Protein AF-A0A843HEL9-F1 (afdb_monomer_lite)

Structure (mmCIF, N/CA/C/O backbone):
data_AF-A0A843HEL9-F1
#
_entry.id   AF-A0A843HEL9-F1
#
loop_
_atom_site.group_PDB
_atom_site.id
_atom_site.type_symbol
_atom_site.label_atom_id
_atom_site.label_alt_id
_atom_site.label_comp_id
_atom_site.label_asym_id
_atom_site.label_entity_id
_atom_site.label_seq_id
_atom_site.pdbx_PDB_ins_code
_atom_site.Cartn_x
_atom_site.Cartn_y
_atom_site.Cartn_z
_atom_site.occupancy
_atom_site.B_iso_or_equiv
_atom_site.auth_seq_id
_atom_site.auth_comp_id
_atom_site.auth_asym_id
_atom_site.auth_atom_id
_atom_site.pdbx_PDB_model_num
ATOM 1 N N . MET A 1 1 ? -29.393 -10.896 8.469 1.00 39.31 1 MET A N 1
ATOM 2 C CA . MET A 1 1 ? -29.114 -12.198 7.805 1.00 39.31 1 MET A CA 1
ATOM 3 C C . MET A 1 1 ? -28.880 -12.103 6.294 1.00 39.31 1 MET A C 1
ATOM 5 O O . MET A 1 1 ? -27.939 -12.735 5.837 1.00 39.31 1 MET A O 1
ATOM 9 N N . LYS A 1 2 ? -29.654 -11.328 5.511 1.00 27.41 2 LYS A N 1
ATOM 10 C CA . LYS A 1 2 ? -29.458 -11.225 4.044 1.00 27.41 2 LYS A CA 1
ATOM 11 C C . LYS A 1 2 ? -28.090 -10.649 3.621 1.00 27.41 2 LYS A C 1
ATOM 13 O O . LYS A 1 2 ? -27.453 -11.238 2.757 1.00 27.41 2 LYS A O 1
ATOM 18 N N . ASN A 1 3 ? -27.582 -9.615 4.299 1.00 35.47 3 ASN A N 1
ATOM 19 C CA . ASN A 1 3 ? -26.275 -9.013 3.964 1.00 35.47 3 ASN A CA 1
ATOM 20 C C . ASN A 1 3 ? -25.082 -9.932 4.288 1.00 35.47 3 ASN A C 1
ATOM 22 O O . ASN A 1 3 ? -24.139 -9.998 3.508 1.00 35.47 3 ASN A O 1
ATOM 26 N N . LYS A 1 4 ? -25.162 -10.724 5.373 1.00 35.84 4 LYS A N 1
ATOM 27 C CA . LYS A 1 4 ? -24.155 -11.757 5.690 1.00 35.84 4 LYS A CA 1
ATOM 28 C C . LYS A 1 4 ? -24.082 -12.833 4.600 1.00 35.84 4 LYS A C 1
ATOM 30 O O . LYS A 1 4 ? -23.003 -13.327 4.315 1.00 35.84 4 LYS A O 1
ATOM 35 N N . LYS A 1 5 ? -25.217 -13.174 3.976 1.00 33.06 5 LYS A N 1
ATOM 36 C CA . LYS A 1 5 ? -25.283 -14.172 2.900 1.00 33.06 5 LYS A CA 1
ATOM 37 C C . LYS A 1 5 ? -24.694 -13.639 1.593 1.00 33.06 5 LYS A C 1
ATOM 39 O O . LYS A 1 5 ? -23.946 -14.366 0.963 1.00 33.06 5 LYS A O 1
ATOM 44 N N . LEU A 1 6 ? -24.977 -12.376 1.246 1.00 34.66 6 LEU A N 1
ATOM 45 C CA . LEU A 1 6 ? -24.484 -11.730 0.023 1.00 34.66 6 LEU A CA 1
ATOM 46 C C . LEU A 1 6 ? -22.950 -11.606 0.012 1.00 34.66 6 LEU A C 1
ATOM 48 O O . LEU A 1 6 ? -22.324 -11.981 -0.976 1.00 34.66 6 LEU A O 1
ATOM 52 N N . ILE A 1 7 ? -22.358 -11.184 1.136 1.00 41.62 7 ILE A N 1
ATOM 53 C CA . ILE A 1 7 ? -20.900 -11.080 1.321 1.00 41.62 7 ILE A CA 1
ATOM 54 C C . ILE A 1 7 ? -20.233 -12.464 1.246 1.00 41.62 7 ILE A C 1
ATOM 56 O O . ILE A 1 7 ? -19.213 -12.613 0.581 1.00 41.62 7 ILE A O 1
ATOM 60 N N . LEU A 1 8 ? -20.846 -13.498 1.838 1.00 39.72 8 LEU A N 1
ATOM 61 C CA . LEU A 1 8 ? -20.347 -14.877 1.760 1.00 39.72 8 LEU A CA 1
ATOM 62 C C . LEU A 1 8 ? -20.365 -15.422 0.321 1.00 39.72 8 LEU A C 1
ATOM 64 O O . LEU A 1 8 ? -19.434 -16.108 -0.085 1.00 39.72 8 LEU A O 1
ATOM 68 N N . THR A 1 9 ? -21.391 -15.086 -0.470 1.00 40.75 9 THR A N 1
ATOM 69 C CA . THR A 1 9 ? -21.428 -15.428 -1.903 1.00 40.75 9 THR A CA 1
ATOM 70 C C . THR A 1 9 ? -20.371 -14.687 -2.713 1.00 40.75 9 THR A C 1
ATOM 72 O O . THR A 1 9 ? -19.782 -15.301 -3.592 1.00 40.75 9 THR A O 1
ATOM 75 N N . MET A 1 10 ? -20.081 -13.412 -2.423 1.00 40.19 10 MET A N 1
ATOM 76 C CA . MET A 1 10 ? -19.006 -12.693 -3.124 1.00 40.19 10 MET A CA 1
ATOM 77 C C . MET A 1 10 ? -17.618 -13.252 -2.773 1.00 40.19 10 MET A C 1
ATOM 79 O O . MET A 1 10 ? -16.797 -13.429 -3.665 1.00 40.19 10 MET A O 1
ATOM 83 N N . LEU A 1 11 ? -17.394 -13.645 -1.514 1.00 42.34 11 LEU A N 1
ATOM 84 C CA . LEU A 1 11 ? -16.168 -14.320 -1.064 1.00 42.34 11 LEU A CA 1
ATOM 85 C C . LEU A 1 11 ? -15.992 -15.717 -1.682 1.00 42.34 11 LEU A C 1
ATOM 87 O O . LEU A 1 11 ? -14.878 -16.079 -2.058 1.00 42.34 11 LEU A O 1
ATOM 91 N N . MET A 1 12 ? -17.083 -16.480 -1.845 1.00 43.75 12 MET A N 1
ATOM 92 C CA . MET A 1 12 ? -17.079 -17.750 -2.589 1.00 43.75 12 MET A CA 1
ATOM 93 C C . MET A 1 12 ? -16.762 -17.550 -4.075 1.00 43.75 12 MET A C 1
ATOM 95 O O . MET A 1 12 ? -16.072 -18.368 -4.672 1.00 43.75 12 MET A O 1
ATOM 99 N N . ILE A 1 13 ? -17.239 -16.461 -4.681 1.00 41.19 13 ILE A N 1
ATOM 100 C CA . ILE A 1 13 ? -16.950 -16.146 -6.085 1.00 41.19 13 ILE A CA 1
ATOM 101 C C . ILE A 1 13 ? -15.468 -15.782 -6.261 1.00 41.19 13 ILE A C 1
ATOM 103 O O . ILE A 1 13 ? -14.843 -16.276 -7.194 1.00 41.19 13 ILE A O 1
ATOM 107 N N . ILE A 1 14 ? -14.875 -15.022 -5.333 1.00 42.66 14 ILE A N 1
ATOM 108 C CA . ILE A 1 14 ? -13.434 -14.708 -5.343 1.00 42.66 14 ILE A CA 1
ATOM 109 C C . ILE A 1 14 ? -12.588 -15.988 -5.188 1.00 42.66 14 ILE A C 1
ATOM 111 O O . ILE A 1 14 ? -11.622 -16.179 -5.922 1.00 42.66 14 ILE A O 1
ATOM 115 N N . THR A 1 15 ? -12.985 -16.927 -4.320 1.00 41.81 15 THR A N 1
ATOM 116 C CA . THR A 1 15 ? -12.289 -18.227 -4.174 1.00 41.81 15 THR A CA 1
ATOM 117 C C . THR A 1 15 ? -12.465 -19.152 -5.382 1.00 41.81 15 THR A C 1
ATOM 119 O O . THR A 1 15 ? -11.533 -19.872 -5.740 1.00 41.81 15 THR A O 1
ATOM 122 N N . ILE A 1 16 ? -13.615 -19.120 -6.062 1.00 39.78 16 ILE A N 1
ATOM 123 C CA . ILE A 1 16 ? -13.821 -19.858 -7.321 1.00 39.78 16 ILE A CA 1
ATOM 124 C C . ILE A 1 16 ? -12.960 -19.265 -8.446 1.00 39.78 16 ILE A C 1
ATOM 126 O O . ILE A 1 16 ? -12.398 -20.018 -9.236 1.00 39.78 16 ILE A O 1
ATOM 130 N N . ILE A 1 17 ? -12.782 -17.943 -8.506 1.00 43.34 17 ILE A N 1
ATOM 131 C CA . ILE A 1 17 ? -11.910 -17.305 -9.508 1.00 43.34 17 ILE A CA 1
ATOM 132 C C . ILE A 1 17 ? -10.433 -17.677 -9.272 1.00 43.34 17 ILE A C 1
ATOM 134 O O . ILE A 1 17 ? -9.735 -17.996 -10.230 1.00 43.34 17 ILE A O 1
ATOM 138 N N . ILE A 1 18 ? -9.979 -17.744 -8.014 1.00 40.84 18 ILE A N 1
ATOM 139 C CA . ILE A 1 18 ? -8.598 -18.134 -7.657 1.00 40.84 18 ILE A CA 1
ATOM 140 C C . ILE A 1 18 ? -8.329 -19.633 -7.897 1.00 40.84 18 ILE A C 1
ATOM 142 O O . ILE A 1 18 ? -7.228 -20.010 -8.277 1.00 40.84 18 ILE A O 1
ATOM 146 N N . THR A 1 19 ? -9.325 -20.506 -7.712 1.00 39.81 19 THR A N 1
ATOM 147 C CA . THR A 1 19 ? -9.166 -21.962 -7.926 1.00 39.81 19 THR A CA 1
ATOM 148 C C . THR A 1 19 ? -9.407 -22.411 -9.369 1.00 39.81 19 THR A C 1
ATOM 150 O O . THR A 1 19 ? -9.050 -23.528 -9.733 1.00 39.81 19 THR A O 1
ATOM 153 N N . THR A 1 20 ? -10.011 -21.575 -10.218 1.00 33.59 20 THR A N 1
ATOM 154 C CA . THR A 1 20 ? -10.241 -21.908 -11.637 1.00 33.59 20 THR A CA 1
ATOM 155 C C . THR A 1 20 ? -9.145 -21.391 -12.565 1.00 33.59 20 THR A C 1
ATOM 157 O O . THR A 1 20 ? -8.983 -21.939 -13.655 1.00 33.59 20 THR A O 1
ATOM 160 N N . SER A 1 21 ? -8.324 -20.428 -12.132 1.00 38.31 21 SER A N 1
ATOM 161 C CA . SER A 1 21 ? -7.088 -20.048 -12.832 1.00 38.31 21 SER A CA 1
ATOM 162 C C . SER A 1 21 ? -5.950 -21.073 -12.669 1.00 38.31 21 SER A C 1
ATOM 164 O O . SER A 1 21 ? -4.970 -21.001 -13.408 1.00 38.31 21 SER A O 1
ATOM 166 N N . THR A 1 22 ? -6.088 -22.064 -11.775 1.00 40.53 22 THR A N 1
ATOM 167 C CA . THR A 1 22 ? -5.046 -23.059 -11.442 1.00 40.53 22 THR A CA 1
ATOM 168 C C . THR A 1 22 ? -5.240 -24.449 -12.068 1.00 40.53 22 THR A C 1
ATOM 170 O O . THR A 1 22 ? -4.364 -25.299 -11.947 1.00 40.53 22 THR A O 1
ATOM 173 N N . ILE A 1 23 ? -6.333 -24.714 -12.798 1.00 33.81 23 ILE A N 1
ATOM 174 C CA . ILE A 1 23 ? -6.606 -26.059 -13.365 1.00 33.81 23 ILE A CA 1
ATOM 175 C C . ILE A 1 23 ? -5.929 -26.294 -14.739 1.00 33.81 23 ILE A C 1
ATOM 177 O O . ILE A 1 23 ? -5.974 -27.390 -15.296 1.00 33.81 23 ILE A O 1
ATOM 181 N N . SER A 1 24 ? -5.196 -25.319 -15.283 1.00 36.06 24 SER A N 1
ATOM 182 C CA . SER A 1 24 ? -4.430 -25.496 -16.527 1.00 36.06 24 SER A CA 1
ATOM 183 C C . SER A 1 24 ? -2.988 -25.981 -16.271 1.00 36.06 24 SER A C 1
ATOM 185 O O . SER A 1 24 ? -2.043 -25.210 -16.403 1.00 36.06 24 SER A O 1
ATOM 187 N N . ALA A 1 25 ? -2.861 -27.268 -15.929 1.00 33.44 25 ALA A N 1
ATOM 188 C CA . ALA A 1 25 ? -1.726 -28.195 -16.109 1.00 33.44 25 ALA A CA 1
ATOM 189 C C . ALA A 1 25 ? -0.271 -27.647 -16.133 1.00 33.44 25 ALA A C 1
ATOM 191 O O . ALA A 1 25 ? 0.164 -27.101 -17.145 1.00 33.44 25 ALA A O 1
ATOM 192 N N . HIS A 1 26 ? 0.538 -27.964 -15.108 1.00 32.94 26 HIS A N 1
ATOM 193 C CA . HIS A 1 26 ? 1.531 -29.064 -15.130 1.00 32.94 26 HIS A CA 1
ATOM 194 C C . HIS A 1 26 ? 2.141 -29.274 -13.721 1.00 32.94 26 HIS A C 1
ATOM 196 O O . HIS A 1 26 ? 2.279 -28.310 -12.975 1.00 32.94 26 HIS A O 1
ATOM 202 N N . ASP A 1 27 ? 2.457 -30.527 -13.370 1.00 40.56 27 ASP A N 1
ATOM 203 C CA . ASP A 1 27 ? 2.999 -30.985 -12.078 1.00 40.56 27 ASP A CA 1
ATOM 204 C C . ASP A 1 27 ? 4.295 -30.256 -11.686 1.00 40.56 27 ASP A C 1
ATOM 206 O O . ASP A 1 27 ? 5.366 -30.583 -12.181 1.00 40.56 27 ASP A O 1
ATOM 210 N N . ASP A 1 28 ? 4.186 -29.299 -10.771 1.00 40.31 28 ASP A N 1
ATOM 211 C CA . ASP A 1 28 ? 5.207 -28.939 -9.788 1.00 40.31 28 ASP A CA 1
ATOM 212 C C . ASP A 1 28 ? 4.475 -28.121 -8.720 1.00 40.31 28 ASP A C 1
ATOM 214 O O . ASP A 1 28 ? 4.292 -26.915 -8.865 1.00 40.31 28 ASP A O 1
ATOM 218 N N . THR A 1 29 ? 3.977 -28.769 -7.659 1.00 41.66 29 THR A N 1
ATOM 219 C CA . THR A 1 29 ? 3.360 -28.050 -6.533 1.00 41.66 29 THR A CA 1
ATOM 220 C C . THR A 1 29 ? 4.428 -27.192 -5.868 1.00 41.66 29 THR A C 1
ATOM 222 O O . THR A 1 29 ? 5.214 -27.665 -5.040 1.00 41.66 29 THR A O 1
ATOM 225 N N . ASN A 1 30 ? 4.490 -25.936 -6.291 1.00 51.19 30 ASN A N 1
ATOM 226 C CA . ASN A 1 30 ? 5.498 -24.984 -5.890 1.00 51.19 30 ASN A CA 1
ATOM 227 C C . ASN A 1 30 ? 5.258 -24.655 -4.411 1.00 51.19 30 ASN A C 1
ATOM 229 O O . ASN A 1 30 ? 4.163 -24.253 -4.018 1.00 51.19 30 ASN A O 1
ATOM 233 N N . THR A 1 31 ? 6.265 -24.823 -3.554 1.00 47.50 31 THR A N 1
ATOM 234 C CA . THR A 1 31 ? 6.156 -24.530 -2.110 1.00 47.50 31 THR A CA 1
ATOM 235 C C . THR A 1 31 ? 5.698 -23.090 -1.835 1.00 47.50 31 THR A C 1
ATOM 237 O O . THR A 1 31 ? 5.103 -22.822 -0.791 1.00 47.50 31 THR A O 1
ATOM 240 N N . HIS A 1 32 ? 5.909 -22.193 -2.803 1.00 49.25 32 HIS A N 1
ATOM 241 C CA . HIS A 1 32 ? 5.401 -20.824 -2.836 1.00 49.25 32 HIS A CA 1
ATOM 242 C C . HIS A 1 32 ? 3.868 -20.720 -2.918 1.00 49.25 32 HIS A C 1
ATOM 244 O O . HIS A 1 32 ? 3.289 -19.911 -2.195 1.00 49.25 32 HIS A O 1
ATOM 250 N N . GLU A 1 33 ? 3.199 -21.552 -3.720 1.00 52.31 33 GLU A N 1
ATOM 251 C CA . GLU A 1 33 ? 1.730 -21.546 -3.851 1.00 52.31 33 GLU A CA 1
ATOM 252 C C . GLU A 1 33 ? 1.067 -21.958 -2.530 1.00 52.31 33 GLU A C 1
ATOM 254 O O . GLU A 1 33 ? 0.149 -21.298 -2.043 1.00 52.31 33 GLU A O 1
ATOM 259 N N . VAL A 1 34 ? 1.630 -22.971 -1.865 1.00 52.91 34 VAL A N 1
ATOM 260 C CA . VAL A 1 34 ? 1.142 -23.482 -0.575 1.00 52.91 34 VAL A CA 1
ATOM 261 C C . VAL A 1 34 ? 1.266 -22.446 0.552 1.00 52.91 34 VAL A C 1
ATOM 263 O O . VAL A 1 34 ? 0.431 -22.398 1.459 1.00 52.91 34 VAL A O 1
ATOM 266 N N . GLU A 1 35 ? 2.316 -21.620 0.558 1.00 52.75 35 GLU A N 1
ATOM 267 C CA . GLU A 1 35 ? 2.452 -20.545 1.551 1.00 52.75 35 GLU A CA 1
ATOM 268 C C . GLU A 1 35 ? 1.508 -19.365 1.279 1.00 52.75 35 GLU A C 1
ATOM 270 O O . GLU A 1 35 ? 1.000 -18.761 2.234 1.00 52.75 35 GLU A O 1
ATOM 275 N N . LEU A 1 36 ? 1.235 -19.068 0.005 1.00 52.50 36 LEU A N 1
ATOM 276 C CA . LEU A 1 36 ? 0.298 -18.029 -0.415 1.00 52.50 36 LEU A CA 1
ATOM 277 C C . LEU A 1 36 ? -1.134 -18.385 0.001 1.00 52.50 36 LEU A C 1
ATOM 279 O O . LEU A 1 36 ? -1.779 -17.593 0.694 1.00 52.50 36 LEU A O 1
ATOM 283 N N . GLU A 1 37 ? -1.577 -19.609 -0.304 1.00 57.53 37 GLU A N 1
ATOM 284 C CA . GLU A 1 37 ? -2.881 -20.148 0.103 1.00 57.53 37 GLU A CA 1
ATOM 285 C C . GLU A 1 37 ? -3.070 -20.077 1.621 1.00 57.53 37 GLU A C 1
ATOM 287 O O . GLU A 1 37 ? -4.101 -19.616 2.107 1.00 57.53 37 GLU A O 1
ATOM 292 N N . LYS A 1 38 ? -2.044 -20.438 2.403 1.00 56.44 38 LYS A N 1
ATOM 293 C CA . LYS A 1 38 ? -2.090 -20.333 3.872 1.00 56.44 38 LYS A CA 1
ATOM 294 C C . LYS A 1 38 ? -2.237 -18.892 4.361 1.00 56.44 38 LYS A C 1
ATOM 296 O O . LYS A 1 38 ? -2.864 -18.663 5.396 1.00 56.44 38 LYS A O 1
ATOM 301 N N . SER A 1 39 ? -1.642 -17.922 3.668 1.00 53.09 39 SER A N 1
ATOM 302 C CA . SER A 1 39 ? -1.718 -16.510 4.054 1.00 53.09 39 SER A CA 1
ATOM 303 C C . SER A 1 39 ? -3.098 -15.905 3.778 1.00 53.09 39 SER A C 1
ATOM 305 O O . SER A 1 39 ? -3.646 -15.235 4.657 1.00 53.09 39 SER A O 1
ATOM 307 N N . VAL A 1 40 ? -3.688 -16.232 2.623 1.00 56.69 40 VAL A N 1
ATOM 308 C CA . VAL A 1 40 ? -5.055 -15.851 2.241 1.00 56.69 40 VAL A CA 1
ATOM 309 C C . VAL A 1 40 ? -6.069 -16.556 3.143 1.00 56.69 40 VAL A C 1
ATOM 311 O O . VAL A 1 40 ? -6.969 -15.923 3.686 1.00 56.69 40 VAL A O 1
ATOM 314 N N . GLN A 1 41 ? -5.878 -17.846 3.428 1.00 61.31 41 GLN A N 1
ATOM 315 C CA . GLN A 1 41 ? -6.738 -18.564 4.367 1.00 61.31 41 GLN A CA 1
ATOM 316 C C . GLN A 1 41 ? -6.685 -17.945 5.768 1.00 61.31 41 GLN A C 1
ATOM 318 O O . GLN A 1 41 ? -7.706 -17.830 6.436 1.00 61.31 41 GLN A O 1
ATOM 323 N N . LYS A 1 42 ? -5.516 -17.475 6.218 1.00 60.81 42 LYS A N 1
ATOM 324 C CA . LYS A 1 42 ? -5.382 -16.820 7.523 1.00 60.81 42 LYS A CA 1
ATOM 325 C C . LYS A 1 42 ? -6.095 -15.466 7.580 1.00 60.81 42 LYS A C 1
ATOM 327 O O . LYS A 1 42 ? -6.634 -15.133 8.635 1.00 60.81 42 LYS A O 1
ATOM 332 N N . SER A 1 43 ? -6.109 -14.681 6.500 1.00 55.78 43 SER A N 1
ATOM 333 C CA . SER A 1 43 ? -6.871 -13.425 6.459 1.00 55.78 43 SER A CA 1
ATOM 334 C C . SER A 1 43 ? -8.383 -13.688 6.432 1.00 55.78 43 SER A C 1
ATOM 336 O O . SER A 1 43 ? -9.115 -13.038 7.185 1.00 55.78 43 SER A O 1
ATOM 338 N N . ILE A 1 44 ? -8.827 -14.709 5.689 1.00 60.62 44 ILE A N 1
ATOM 339 C CA . ILE A 1 44 ? -10.216 -15.200 5.687 1.00 60.62 44 ILE A CA 1
ATOM 340 C C . ILE A 1 44 ? -10.624 -15.686 7.080 1.00 60.62 44 ILE A C 1
ATOM 342 O O . ILE A 1 44 ? -11.650 -15.258 7.600 1.00 60.62 44 ILE A O 1
ATOM 346 N N . ASP A 1 45 ? -9.808 -16.512 7.737 1.00 61.25 45 ASP A N 1
ATOM 347 C CA . ASP A 1 45 ? -10.083 -17.027 9.082 1.00 61.25 45 ASP A CA 1
ATOM 348 C C . ASP A 1 45 ? -10.225 -15.895 10.109 1.00 61.25 45 ASP A C 1
ATOM 350 O O . ASP A 1 45 ? -11.015 -16.004 11.050 1.00 61.25 45 ASP A O 1
ATOM 354 N N . VAL A 1 46 ? -9.462 -14.805 9.955 1.00 60.28 46 VAL A N 1
ATOM 355 C CA . VAL A 1 46 ? -9.596 -13.618 10.810 1.00 60.28 46 VAL A CA 1
ATOM 356 C C . VAL A 1 46 ? -10.915 -12.889 10.537 1.00 60.28 46 VAL A C 1
ATOM 358 O O . VAL A 1 46 ? -11.608 -12.556 11.500 1.00 60.28 46 VAL A O 1
ATOM 361 N N . GLN A 1 47 ? -11.307 -12.700 9.272 1.00 54.09 47 GLN A N 1
ATOM 362 C CA . GLN A 1 47 ? -12.615 -12.131 8.908 1.00 54.09 47 GLN A CA 1
ATOM 363 C C . GLN A 1 47 ? -13.788 -13.015 9.358 1.00 54.09 47 GLN A C 1
ATOM 365 O O . GLN A 1 47 ? -14.795 -12.517 9.853 1.00 54.09 47 GLN A O 1
ATOM 370 N N . GLU A 1 48 ? -13.679 -14.338 9.255 1.00 56.97 48 GLU A N 1
ATOM 371 C CA . GLU A 1 48 ? -14.706 -15.248 9.756 1.00 56.97 48 GLU A CA 1
ATOM 372 C C . GLU A 1 48 ? -14.802 -15.234 11.282 1.00 56.97 48 GLU A C 1
ATOM 374 O O . GLU A 1 48 ? -15.902 -15.296 11.836 1.00 56.97 48 GLU A O 1
ATOM 379 N N . LYS A 1 49 ? -13.660 -15.179 11.979 1.00 55.62 49 LYS A N 1
ATOM 380 C CA . LYS A 1 49 ? -13.633 -15.104 13.444 1.00 55.62 49 LYS A CA 1
ATOM 381 C C . LYS A 1 49 ? -14.203 -13.789 13.959 1.00 55.62 49 LYS A C 1
ATOM 383 O O . LYS A 1 49 ? -14.892 -13.831 14.976 1.00 55.62 49 LYS A O 1
ATOM 388 N N . SER A 1 50 ? -13.975 -12.664 13.275 1.00 50.69 50 SER A N 1
ATOM 389 C CA . SER A 1 50 ? -14.617 -11.395 13.642 1.00 50.69 50 SER A CA 1
ATOM 390 C C . SER A 1 50 ? -16.133 -11.458 13.429 1.00 50.69 50 SER A C 1
ATOM 392 O O . SER A 1 50 ? -16.893 -11.117 14.326 1.00 50.69 50 SER A O 1
ATOM 394 N N . LEU A 1 51 ? -16.603 -12.046 12.323 1.00 48.97 51 LEU A N 1
ATOM 395 C CA . LEU A 1 51 ? -18.038 -12.207 12.032 1.00 48.97 51 LEU A CA 1
ATOM 396 C C . LEU A 1 51 ? -18.806 -13.130 13.005 1.00 48.97 51 LEU A C 1
ATOM 398 O O . LEU A 1 51 ? -20.048 -13.102 13.009 1.00 48.97 51 LEU A O 1
ATOM 402 N N . LYS A 1 52 ? -18.088 -13.966 13.773 1.00 46.75 52 LYS A N 1
ATOM 403 C CA . LYS A 1 52 ? -18.615 -14.946 14.743 1.00 46.75 52 LYS A CA 1
ATOM 404 C C . LYS A 1 52 ? -18.575 -14.457 16.203 1.00 46.75 52 LYS A C 1
ATOM 406 O O . LYS A 1 52 ? -19.112 -15.159 17.057 1.00 46.75 52 LYS A O 1
ATOM 411 N N . GLN A 1 53 ? -17.955 -13.314 16.511 1.00 54.03 53 GLN A N 1
ATOM 412 C CA . GLN A 1 53 ? -17.933 -12.740 17.866 1.00 54.03 53 GLN A CA 1
ATOM 413 C C . GLN A 1 53 ? -19.020 -11.664 18.026 1.00 54.03 53 GLN A C 1
ATOM 415 O O . GLN A 1 53 ? -19.404 -11.020 17.052 1.00 54.03 53 GLN A O 1
ATOM 420 N N . ASP A 1 54 ? -19.551 -11.512 19.247 1.00 54.41 54 ASP A N 1
ATOM 421 C CA . ASP A 1 54 ? -20.529 -10.470 19.601 1.00 54.41 54 ASP A CA 1
ATOM 422 C C . ASP A 1 54 ? -19.859 -9.087 19.555 1.00 54.41 54 ASP A C 1
ATOM 424 O O . ASP A 1 54 ? -19.451 -8.517 20.573 1.00 54.41 54 ASP A O 1
ATOM 428 N N . ASP A 1 55 ? -19.697 -8.571 18.341 1.00 66.31 55 ASP A N 1
ATOM 429 C CA . ASP A 1 55 ? -19.182 -7.240 18.069 1.00 66.31 55 ASP A CA 1
ATOM 430 C C . ASP A 1 55 ? -20.310 -6.232 18.314 1.00 66.31 55 ASP A C 1
ATOM 432 O O . ASP A 1 55 ? -21.260 -6.112 17.535 1.00 66.31 55 ASP A O 1
ATOM 436 N N . GLU A 1 56 ? -20.214 -5.491 19.417 1.00 84.19 56 GLU A N 1
ATOM 437 C CA . GLU A 1 56 ? -21.101 -4.356 19.647 1.00 84.19 56 GLU A CA 1
ATOM 438 C C . GLU A 1 56 ? -20.909 -3.353 18.503 1.00 84.19 56 GLU A C 1
ATOM 440 O O . GLU A 1 56 ? -19.788 -2.907 18.225 1.00 84.19 56 GLU A O 1
ATOM 445 N N . THR A 1 57 ? -22.008 -3.055 17.813 1.00 94.00 57 THR A N 1
ATOM 446 C CA . THR A 1 57 ? -22.038 -2.083 16.722 1.00 94.00 57 THR A CA 1
ATOM 447 C C . THR A 1 57 ? -22.333 -0.707 17.300 1.00 94.00 57 THR A C 1
ATOM 449 O O . THR A 1 57 ? -23.273 -0.562 18.078 1.00 94.00 57 THR A O 1
ATOM 452 N N . VAL A 1 58 ? -21.516 0.278 16.944 1.00 96.94 58 VAL A N 1
ATOM 453 C CA . VAL A 1 58 ? -21.603 1.653 17.439 1.00 96.94 58 VAL A CA 1
ATOM 454 C C . VAL A 1 58 ? -21.624 2.597 16.248 1.00 96.94 58 VAL A C 1
ATOM 456 O O . VAL A 1 58 ? -20.791 2.484 15.351 1.00 96.94 58 VAL A O 1
ATOM 459 N N . ASP A 1 59 ? -22.555 3.536 16.253 1.00 98.00 59 ASP A N 1
ATOM 460 C CA . ASP A 1 59 ? -22.631 4.591 15.251 1.00 98.00 59 ASP A CA 1
ATOM 461 C C . ASP A 1 59 ? -21.962 5.855 15.803 1.00 98.00 59 ASP A C 1
ATOM 463 O O . ASP A 1 59 ? -22.138 6.193 16.975 1.00 98.00 59 ASP A O 1
ATOM 467 N N . VAL A 1 60 ? -21.166 6.535 14.977 1.00 98.44 60 VAL A N 1
ATOM 468 C CA . VAL A 1 60 ? -20.439 7.757 15.356 1.00 98.44 60 VAL A CA 1
ATOM 469 C C . VAL A 1 60 ? -20.600 8.832 14.285 1.00 98.44 60 VAL A C 1
ATOM 471 O O . VAL A 1 60 ? -20.722 8.517 13.105 1.00 98.44 60 VAL A O 1
ATOM 474 N N . THR A 1 61 ? -20.535 10.100 14.682 1.00 98.19 61 THR A N 1
ATOM 475 C CA . THR A 1 61 ? -20.691 11.296 13.825 1.00 98.19 61 THR A CA 1
ATOM 476 C C . THR A 1 61 ? -19.498 12.258 13.916 1.00 98.19 61 THR A C 1
ATOM 478 O O . THR A 1 61 ? -19.497 13.338 13.323 1.00 98.19 61 THR A O 1
ATOM 481 N N . SER A 1 62 ? -18.453 11.899 14.667 1.00 98.50 62 SER A N 1
ATOM 482 C CA . SER A 1 62 ? -17.253 12.727 14.811 1.00 98.50 62 SER A CA 1
ATOM 483 C C . SER A 1 62 ? -15.981 11.910 15.038 1.00 98.50 62 SER A C 1
ATOM 485 O O . SER A 1 62 ? -16.025 10.754 15.474 1.00 98.50 62 SER A O 1
ATOM 487 N N . TYR A 1 63 ? -14.820 12.529 14.782 1.00 98.50 63 TYR A N 1
ATOM 488 C CA . TYR A 1 63 ? -13.522 11.930 15.118 1.00 98.50 63 TYR A CA 1
ATOM 489 C C . TYR A 1 63 ? -13.388 11.624 16.615 1.00 98.50 63 TYR A C 1
ATOM 491 O O . TYR A 1 63 ? -12.804 10.611 16.993 1.00 98.50 63 TYR A O 1
ATOM 499 N N . GLU A 1 64 ? -13.929 12.493 17.472 1.00 98.50 64 GLU A N 1
ATOM 500 C CA . GLU A 1 64 ? -13.875 12.323 18.924 1.00 98.50 64 GLU A CA 1
ATOM 501 C C . GLU A 1 64 ? -14.637 11.069 19.367 1.00 98.50 64 GLU A C 1
ATOM 503 O O . GLU A 1 64 ? -14.107 10.256 20.126 1.00 98.50 64 GLU A O 1
ATOM 508 N N . GLU A 1 65 ? -15.841 10.852 18.836 1.00 98.62 65 GLU A N 1
ATOM 509 C CA . GLU A 1 65 ? -16.629 9.646 19.107 1.00 98.62 65 GLU A CA 1
ATOM 510 C C . GLU A 1 65 ? -15.939 8.377 18.589 1.00 98.62 65 GLU A C 1
ATOM 512 O O . GLU A 1 65 ? -15.891 7.369 19.302 1.00 98.62 65 GLU A O 1
ATOM 517 N N . LEU A 1 66 ? -15.343 8.427 17.391 1.00 98.75 66 LEU A N 1
ATOM 518 C CA . LEU A 1 66 ? -14.537 7.329 16.846 1.00 98.75 66 LEU A CA 1
ATOM 519 C C . LEU A 1 66 ? -13.369 6.984 17.785 1.00 98.75 66 LEU A C 1
ATOM 521 O O . LEU A 1 66 ? -13.196 5.825 18.174 1.00 98.75 66 LEU A O 1
ATOM 525 N N . TYR A 1 67 ? -12.594 7.993 18.188 1.00 98.69 67 TYR A N 1
ATOM 526 C CA . TYR A 1 67 ? -11.460 7.827 19.092 1.00 98.69 67 TYR A CA 1
ATOM 527 C C . TYR A 1 67 ? -11.885 7.246 20.449 1.00 98.69 67 TYR A C 1
ATOM 529 O O . TYR A 1 67 ? -11.276 6.289 20.940 1.00 98.69 67 TYR A O 1
ATOM 537 N N . ASN A 1 68 ? -12.940 7.794 21.057 1.00 98.50 68 ASN A N 1
ATOM 538 C CA . ASN A 1 68 ? -13.437 7.366 22.366 1.00 98.50 68 ASN A CA 1
ATOM 539 C C . ASN A 1 68 ? -13.972 5.927 22.326 1.00 98.50 68 ASN A C 1
ATOM 541 O O . ASN A 1 68 ? -13.727 5.139 23.250 1.00 98.50 68 ASN A O 1
ATOM 545 N N . THR A 1 69 ? -14.634 5.552 21.228 1.00 98.31 69 THR A N 1
ATOM 546 C CA . THR A 1 69 ? -15.130 4.189 21.000 1.00 98.31 69 THR A CA 1
ATOM 547 C C . THR A 1 69 ? -13.981 3.184 20.943 1.00 98.31 69 THR A C 1
ATOM 549 O O . THR A 1 69 ? -14.010 2.174 21.653 1.00 98.31 69 THR A O 1
ATOM 552 N N . ILE A 1 70 ? -12.926 3.475 20.173 1.00 98.31 70 ILE A N 1
ATOM 553 C CA . ILE A 1 70 ? -11.744 2.603 20.075 1.00 98.31 70 ILE A CA 1
ATOM 554 C C . ILE A 1 70 ? -10.974 2.566 21.402 1.00 98.31 70 ILE A C 1
ATOM 556 O O . ILE A 1 70 ? -10.534 1.501 21.835 1.00 98.31 70 ILE A O 1
ATOM 560 N N . SER A 1 71 ? -10.872 3.692 22.109 1.00 98.12 71 SER A N 1
ATOM 561 C CA . SER A 1 71 ? -10.229 3.754 23.429 1.00 98.12 71 SER A CA 1
ATOM 562 C C . SER A 1 71 ? -10.939 2.873 24.462 1.00 98.12 71 SER A C 1
ATOM 564 O O . SER A 1 71 ? -10.292 2.160 25.233 1.00 98.12 71 SER A O 1
ATOM 566 N N . THR A 1 72 ? -12.272 2.846 24.436 1.00 97.12 72 THR A N 1
ATOM 567 C CA . THR A 1 72 ? -13.075 1.964 25.295 1.00 97.12 72 THR A CA 1
ATOM 568 C C . THR A 1 72 ? -12.919 0.497 24.891 1.00 97.12 72 THR A C 1
ATOM 570 O O . THR A 1 72 ? -12.751 -0.366 25.756 1.00 97.12 72 THR A O 1
ATOM 573 N N . ALA A 1 73 ? -12.908 0.205 23.587 1.00 96.81 73 ALA A N 1
ATOM 574 C CA . ALA A 1 73 ? -12.661 -1.134 23.051 1.00 96.81 73 ALA A CA 1
ATOM 575 C C . ALA A 1 73 ? -11.303 -1.693 23.514 1.00 96.81 73 ALA A C 1
ATOM 577 O O . ALA A 1 73 ? -11.229 -2.816 24.022 1.00 96.81 73 ALA A O 1
ATOM 578 N N . ASN A 1 74 ? -10.251 -0.869 23.442 1.00 97.38 74 ASN A N 1
ATOM 579 C CA . ASN A 1 74 ? -8.918 -1.172 23.959 1.00 97.38 74 ASN A CA 1
ATOM 580 C C . ASN A 1 74 ? -8.955 -1.534 25.448 1.00 97.38 74 ASN A C 1
ATOM 582 O O . ASN A 1 74 ? -8.515 -2.623 25.826 1.00 97.38 74 ASN A O 1
ATOM 586 N N . ALA A 1 75 ? -9.514 -0.651 26.285 1.00 97.12 75 ALA A N 1
ATOM 587 C CA . ALA A 1 75 ? -9.550 -0.810 27.740 1.00 97.12 75 ALA A CA 1
ATOM 588 C C . ALA A 1 75 ? -10.324 -2.062 28.181 1.00 97.12 75 ALA A C 1
ATOM 590 O O . ALA A 1 75 ? -9.931 -2.753 29.121 1.00 97.12 75 ALA A O 1
ATOM 591 N N . GLN A 1 76 ? -11.404 -2.389 27.473 1.00 94.81 76 GLN A N 1
ATOM 592 C CA . GLN A 1 76 ? -12.231 -3.559 27.762 1.00 94.81 76 GLN A CA 1
ATOM 593 C C . GLN A 1 76 ? -11.733 -4.833 27.067 1.00 94.81 76 GLN A C 1
ATOM 595 O O . GLN A 1 76 ? -12.226 -5.922 27.361 1.00 94.81 76 GLN A O 1
ATOM 600 N N . SER A 1 77 ? -10.756 -4.715 26.159 1.00 93.88 77 SER A N 1
ATOM 601 C CA . SER A 1 77 ? -10.333 -5.790 25.251 1.00 93.88 77 SER A CA 1
ATOM 602 C C . SER A 1 77 ? -11.522 -6.437 24.536 1.00 93.88 77 SER A C 1
ATOM 604 O O . SER A 1 77 ? -11.657 -7.665 24.492 1.00 93.88 77 SER A O 1
ATOM 606 N N . LYS A 1 78 ? -12.417 -5.592 24.023 1.00 93.62 78 LYS A N 1
ATOM 607 C CA . LYS A 1 78 ? -13.587 -5.996 23.249 1.00 93.62 78 LYS A CA 1
ATOM 608 C C . LYS A 1 78 ? -13.433 -5.544 21.810 1.00 93.62 78 LYS A C 1
ATOM 610 O O . LYS A 1 78 ? -12.906 -4.468 21.548 1.00 93.62 78 LYS A O 1
ATOM 615 N N . ASN A 1 79 ? -13.929 -6.365 20.900 1.00 93.62 79 ASN A N 1
ATOM 616 C CA . ASN A 1 79 ? -14.082 -5.957 19.517 1.00 93.62 79 ASN A CA 1
ATOM 617 C C . ASN A 1 79 ? -15.178 -4.898 19.397 1.00 93.62 79 ASN A C 1
ATOM 619 O O . ASN A 1 79 ? -16.075 -4.822 20.243 1.00 93.62 79 ASN A O 1
ATOM 623 N N . LYS A 1 80 ? -15.122 -4.121 18.319 1.00 95.00 80 LYS A N 1
ATOM 624 C CA . LYS A 1 80 ? -16.173 -3.174 17.945 1.00 95.00 80 LYS A CA 1
ATOM 625 C C . LYS A 1 80 ? -16.343 -3.153 16.436 1.00 95.00 80 LYS A C 1
ATOM 627 O O . LYS A 1 80 ? -15.355 -3.185 15.702 1.00 95.00 80 LYS A O 1
ATOM 632 N N . THR A 1 81 ? -17.589 -3.004 16.002 1.00 96.62 81 THR A N 1
ATOM 633 C CA . THR A 1 81 ? -17.908 -2.520 14.656 1.00 96.62 81 THR A CA 1
ATOM 634 C C . THR A 1 81 ? -18.390 -1.080 14.775 1.00 96.62 81 THR A C 1
ATOM 636 O O . THR A 1 81 ? -19.269 -0.796 15.579 1.00 96.62 81 THR A O 1
ATOM 639 N N . ILE A 1 82 ? -17.796 -0.164 14.016 1.00 98.25 82 ILE A N 1
ATOM 640 C CA . ILE A 1 82 ? -18.049 1.273 14.107 1.00 98.25 82 ILE A CA 1
ATOM 641 C C . ILE A 1 82 ? -18.541 1.763 12.748 1.00 98.25 82 ILE A C 1
ATOM 643 O O . ILE A 1 82 ? -17.800 1.661 11.770 1.00 98.25 82 ILE A O 1
ATOM 647 N N . ASN A 1 83 ? -19.763 2.286 12.669 1.00 98.19 83 ASN A N 1
ATOM 648 C CA . ASN A 1 83 ? -20.271 2.915 11.451 1.00 98.19 83 ASN A CA 1
ATOM 649 C C . ASN A 1 83 ? -20.115 4.427 11.550 1.00 98.19 83 ASN A C 1
ATOM 651 O O . ASN A 1 83 ? -20.550 5.048 12.519 1.00 98.19 83 ASN A O 1
ATOM 655 N N . LEU A 1 84 ? -19.504 5.017 10.530 1.00 98.56 84 LEU A N 1
ATOM 656 C CA . LEU A 1 84 ? -19.390 6.462 10.416 1.00 98.56 84 LEU A CA 1
ATOM 657 C C . LEU A 1 84 ? -20.637 6.986 9.703 1.00 98.56 84 LEU A C 1
ATOM 659 O O . LEU A 1 84 ? -20.989 6.512 8.620 1.00 98.56 84 LEU A O 1
ATOM 663 N N . HIS A 1 85 ? -21.307 7.946 10.321 1.00 98.31 85 HIS A N 1
ATOM 664 C CA . HIS A 1 85 ? -22.312 8.785 9.678 1.00 98.31 85 HIS A CA 1
ATOM 665 C C . HIS A 1 85 ? -21.685 10.103 9.234 1.00 98.31 85 HIS A C 1
ATOM 667 O O . HIS A 1 85 ? -20.540 10.391 9.566 1.00 98.31 85 HIS A O 1
ATOM 673 N N . ASP A 1 86 ? -22.432 10.900 8.474 1.00 97.75 86 ASP A N 1
ATOM 674 C CA . ASP A 1 86 ? -21.964 12.205 8.015 1.00 97.75 86 ASP A CA 1
ATOM 675 C C . ASP A 1 86 ? -21.488 13.047 9.203 1.00 97.75 86 ASP A C 1
ATOM 677 O O . ASP A 1 86 ? -22.224 13.280 10.167 1.00 97.75 86 ASP A O 1
ATOM 681 N N . GLY A 1 87 ? -20.225 13.464 9.147 1.00 96.25 87 GLY A N 1
ATOM 682 C CA . GLY A 1 87 ? -19.541 13.965 10.325 1.00 96.25 87 GLY A CA 1
ATOM 683 C C . GLY A 1 87 ? -18.203 14.624 10.038 1.00 96.25 87 GLY A C 1
ATOM 684 O O . GLY A 1 87 ? -17.634 14.508 8.951 1.00 96.25 87 GLY A O 1
ATOM 685 N N . ASN A 1 88 ? -17.677 15.324 11.043 1.00 97.19 88 ASN A N 1
ATOM 686 C CA . ASN A 1 88 ? -16.332 15.884 10.978 1.00 97.19 88 ASN A CA 1
ATOM 687 C C . ASN A 1 88 ? -15.319 14.880 11.536 1.00 97.19 88 ASN A C 1
ATOM 689 O O . ASN A 1 88 ? -15.238 14.677 12.752 1.00 97.19 88 ASN A O 1
ATOM 693 N N . TYR A 1 89 ? -14.509 14.306 10.646 1.00 98.25 89 TYR A N 1
ATOM 694 C CA . TYR A 1 89 ? -13.443 13.375 11.005 1.00 98.25 89 TYR A CA 1
ATOM 695 C C . TYR A 1 89 ? -12.035 13.942 10.792 1.00 98.25 89 TYR A C 1
ATOM 697 O O . TYR A 1 89 ? -11.101 13.235 10.404 1.00 98.25 89 TYR A O 1
ATOM 705 N N . ASN A 1 90 ? -11.873 15.236 11.060 1.00 97.38 90 ASN A N 1
ATOM 706 C CA . ASN A 1 90 ? -10.556 15.839 11.199 1.00 97.38 90 ASN A CA 1
ATOM 707 C C . ASN A 1 90 ? -9.806 15.199 12.373 1.00 97.38 90 ASN A C 1
ATOM 709 O O . ASN A 1 90 ? -10.296 15.186 13.503 1.00 97.38 90 ASN A O 1
ATOM 713 N N . ILE A 1 91 ? -8.603 14.700 12.106 1.00 95.62 91 ILE A N 1
ATOM 714 C CA . ILE A 1 91 ? -7.783 14.027 13.108 1.00 95.62 91 ILE A CA 1
ATOM 715 C C . ILE A 1 91 ? -7.348 15.038 14.168 1.00 95.62 91 ILE A C 1
ATOM 717 O O . ILE A 1 91 ? -6.611 15.983 13.883 1.00 95.62 91 ILE A O 1
ATOM 721 N N . THR A 1 92 ? -7.763 14.813 15.412 1.00 94.00 92 THR A N 1
ATOM 722 C CA . THR A 1 92 ? -7.317 15.607 16.568 1.00 94.00 92 THR A CA 1
ATOM 723 C C . THR A 1 92 ? -6.182 14.928 17.332 1.00 94.00 92 THR A C 1
ATOM 725 O O . THR A 1 92 ? -5.350 15.600 17.941 1.00 94.00 92 THR A O 1
ATOM 728 N N . GLN A 1 93 ? -6.111 13.598 17.262 1.00 91.69 93 GLN A N 1
ATOM 729 C CA . GLN A 1 93 ? -5.135 12.766 17.959 1.00 91.69 93 GLN A CA 1
ATOM 730 C C . GLN A 1 93 ? -4.984 11.401 17.279 1.00 91.69 93 GLN A C 1
ATOM 732 O O . GLN A 1 93 ? -5.936 10.882 16.694 1.00 91.69 93 GLN A O 1
ATOM 737 N N . ASP A 1 94 ? -3.793 10.818 17.377 1.00 89.25 94 ASP A N 1
ATOM 738 C CA . ASP A 1 94 ? -3.481 9.517 16.786 1.00 89.25 94 ASP A CA 1
ATOM 739 C C . ASP A 1 94 ? -4.253 8.396 17.508 1.00 89.25 94 ASP A C 1
ATOM 741 O O . ASP A 1 94 ? -4.346 8.385 18.739 1.00 89.25 94 ASP A O 1
ATOM 745 N N . ILE A 1 95 ? -4.779 7.422 16.761 1.00 95.75 95 ILE A N 1
ATOM 746 C CA . ILE A 1 95 ? -5.439 6.235 17.326 1.00 95.75 95 ILE A CA 1
ATOM 747 C C . ILE A 1 95 ? -4.454 5.063 17.384 1.00 95.75 95 ILE A C 1
ATOM 749 O O . ILE A 1 95 ? -3.729 4.789 16.430 1.00 95.75 95 ILE A O 1
ATOM 753 N N . ASP A 1 96 ? -4.471 4.317 18.487 1.00 96.25 96 ASP A N 1
ATOM 754 C CA . ASP A 1 96 ? -3.686 3.093 18.664 1.00 96.25 96 ASP A CA 1
ATOM 755 C C . ASP A 1 96 ? -4.605 1.927 19.040 1.00 96.25 96 ASP A C 1
ATOM 757 O O . ASP A 1 96 ? -5.282 1.983 20.065 1.00 96.25 96 ASP A O 1
ATOM 761 N N . ILE A 1 97 ? -4.643 0.869 18.231 1.00 97.81 97 ILE A N 1
ATOM 762 C CA . ILE A 1 97 ? -5.426 -0.342 18.496 1.00 97.81 97 ILE A CA 1
ATOM 763 C C . ILE A 1 97 ? -4.566 -1.313 19.299 1.00 97.81 97 ILE A C 1
ATOM 765 O O . ILE A 1 97 ? -3.616 -1.911 18.783 1.00 97.81 97 ILE A O 1
ATOM 769 N N . LYS A 1 98 ? -4.931 -1.479 20.569 1.00 97.25 98 LYS A N 1
ATOM 770 C CA . LYS A 1 98 ? -4.202 -2.269 21.561 1.00 97.25 98 LYS A CA 1
ATOM 771 C C . LYS A 1 98 ? -5.139 -2.826 22.629 1.00 97.25 98 LYS A C 1
ATOM 773 O O . LYS A 1 98 ? -5.365 -2.214 23.673 1.00 97.25 98 LYS A O 1
ATOM 778 N N . GLY A 1 99 ? -5.658 -4.026 22.403 1.00 92.75 99 GLY A N 1
ATOM 779 C CA . GLY A 1 99 ? -6.378 -4.739 23.452 1.00 92.75 99 GLY A CA 1
ATOM 780 C C . GLY A 1 99 ? -5.462 -5.042 24.644 1.00 92.75 99 GLY A C 1
ATOM 781 O O . GLY A 1 99 ? -4.420 -5.677 24.489 1.00 92.75 99 GLY A O 1
ATOM 782 N N . VAL A 1 100 ? -5.830 -4.568 25.839 1.00 90.88 100 VAL A N 1
ATOM 783 C CA . VAL A 1 100 ? -4.947 -4.610 27.024 1.00 90.88 100 VAL A CA 1
ATOM 784 C C . VAL A 1 100 ? -4.788 -6.001 27.653 1.00 90.88 100 VAL A C 1
ATOM 786 O O . VAL A 1 100 ? -3.758 -6.283 28.257 1.00 90.88 100 VAL A O 1
ATOM 789 N N . ARG A 1 101 ? -5.793 -6.878 27.535 1.00 92.19 101 ARG A N 1
ATOM 790 C CA . ARG A 1 101 ? -5.788 -8.254 28.083 1.00 92.19 101 ARG A CA 1
ATOM 791 C C . ARG A 1 101 ? -5.728 -9.323 26.999 1.00 92.19 101 ARG A C 1
ATOM 793 O O . ARG A 1 101 ? -5.187 -10.400 27.225 1.00 92.19 101 ARG A O 1
ATOM 800 N N . LYS A 1 102 ? -6.331 -9.047 25.847 1.00 93.25 102 LYS A N 1
ATOM 801 C CA . LYS A 1 102 ? -6.348 -9.921 24.673 1.00 93.25 102 LYS A CA 1
ATOM 802 C C . LYS A 1 102 ? -6.413 -9.071 23.415 1.00 93.25 102 LYS A C 1
ATOM 804 O O . LYS A 1 102 ? -6.883 -7.939 23.474 1.00 93.25 102 LYS A O 1
ATOM 809 N N . ALA A 1 103 ? -5.986 -9.650 22.299 1.00 94.19 103 ALA A N 1
ATOM 810 C CA . ALA A 1 103 ? -6.162 -9.057 20.982 1.00 94.19 103 ALA A CA 1
ATOM 811 C C . ALA A 1 103 ? -7.625 -8.666 20.733 1.00 94.19 103 ALA A C 1
ATOM 813 O O . ALA A 1 103 ? -8.538 -9.410 21.102 1.00 94.19 103 ALA A O 1
ATOM 814 N N . ILE A 1 104 ? -7.817 -7.522 20.080 1.00 95.12 104 ILE A N 1
ATOM 815 C CA . ILE A 1 104 ? -9.127 -7.054 19.627 1.00 95.12 104 ILE A CA 1
ATOM 816 C C . ILE A 1 104 ? -9.161 -6.889 18.113 1.00 95.12 104 ILE A C 1
ATOM 818 O O . ILE A 1 104 ? -8.128 -6.691 17.467 1.00 95.12 104 ILE A O 1
ATOM 822 N N . THR A 1 105 ? -10.374 -6.929 17.575 1.00 96.31 105 THR A N 1
ATOM 823 C CA . THR A 1 105 ? -10.684 -6.536 16.201 1.00 96.31 105 THR A CA 1
ATOM 824 C C . THR A 1 105 ? -11.532 -5.273 16.212 1.00 96.31 105 THR A C 1
ATOM 826 O O . THR A 1 105 ? -12.566 -5.223 16.878 1.00 96.31 105 THR A O 1
ATOM 829 N N . ILE A 1 106 ? -11.098 -4.256 15.474 1.00 97.62 106 ILE A N 1
ATOM 830 C CA . ILE A 1 106 ? -11.877 -3.046 15.217 1.00 97.62 106 ILE A CA 1
ATOM 831 C C . ILE A 1 106 ? -12.257 -3.037 13.742 1.00 97.62 106 ILE A C 1
ATOM 833 O O . ILE A 1 106 ? -11.382 -3.055 12.876 1.00 97.62 106 ILE A O 1
ATOM 837 N N . THR A 1 107 ? -13.555 -2.987 13.468 1.00 97.94 107 THR A N 1
ATOM 838 C CA . THR A 1 107 ? -14.099 -2.805 12.122 1.00 97.94 107 THR A CA 1
ATOM 839 C C . THR A 1 107 ? -14.619 -1.379 11.988 1.00 97.94 107 THR A C 1
ATOM 841 O O . THR A 1 107 ? -15.452 -0.962 12.787 1.00 97.94 107 THR A O 1
ATOM 844 N N . ILE A 1 108 ? -14.151 -0.636 10.987 1.00 98.44 108 ILE A N 1
ATOM 845 C CA . ILE A 1 108 ? -14.587 0.727 10.671 1.00 98.44 108 ILE A CA 1
ATOM 846 C C . ILE A 1 108 ? -15.301 0.707 9.319 1.00 98.44 108 ILE A C 1
ATOM 848 O O . ILE A 1 108 ? -14.679 0.504 8.277 1.00 98.44 108 ILE A O 1
ATOM 852 N N . ASN A 1 109 ? -16.608 0.948 9.330 1.00 98.19 109 ASN A N 1
ATOM 853 C CA . ASN A 1 109 ? -17.403 1.160 8.129 1.00 98.19 109 ASN A CA 1
ATOM 854 C C . ASN A 1 109 ? -17.479 2.662 7.865 1.00 98.19 109 ASN A C 1
ATOM 856 O O . ASN A 1 109 ? -18.246 3.379 8.502 1.00 98.19 109 ASN A O 1
ATOM 860 N N . GLY A 1 110 ? -16.650 3.134 6.940 1.00 98.12 110 GLY A N 1
ATOM 861 C CA . GLY A 1 110 ? -16.501 4.549 6.637 1.00 98.12 110 GLY A CA 1
ATOM 862 C C . GLY A 1 110 ? -17.720 5.179 5.976 1.00 98.12 110 GLY A C 1
ATOM 863 O O . GLY A 1 110 ? -17.911 6.381 6.113 1.00 98.12 110 GLY A O 1
ATOM 864 N N . ASN A 1 111 ? -18.557 4.400 5.282 1.00 97.12 111 ASN A N 1
ATOM 865 C CA . ASN A 1 111 ? -19.732 4.899 4.551 1.00 97.12 111 ASN A CA 1
ATOM 866 C C . ASN A 1 111 ? -19.416 6.123 3.667 1.00 97.12 111 ASN A C 1
ATOM 868 O O . ASN A 1 111 ? -20.207 7.054 3.568 1.00 97.12 111 ASN A O 1
ATOM 872 N N . ASN A 1 112 ? -18.248 6.105 3.020 1.00 97.31 112 ASN A N 1
ATOM 873 C CA . ASN A 1 112 ? -17.689 7.163 2.175 1.00 97.31 112 ASN A CA 1
ATOM 874 C C . ASN A 1 112 ? -17.286 8.459 2.904 1.00 97.31 112 ASN A C 1
ATOM 876 O O . ASN A 1 112 ? -16.997 9.458 2.245 1.00 97.31 112 ASN A O 1
ATOM 880 N N . ASN A 1 113 ? -17.200 8.449 4.237 1.00 98.56 113 ASN A N 1
ATOM 881 C CA . ASN A 1 113 ? -16.651 9.569 4.999 1.00 98.56 113 ASN A CA 1
ATOM 882 C C . ASN A 1 113 ? -15.151 9.773 4.735 1.00 98.56 113 ASN A C 1
ATOM 884 O O . ASN A 1 113 ? -14.444 8.909 4.199 1.00 98.56 113 ASN A O 1
ATOM 888 N N . ILE A 1 114 ? -14.666 10.948 5.140 1.00 98.56 114 ILE A N 1
ATOM 889 C CA . ILE A 1 114 ? -13.281 11.379 4.961 1.00 98.56 114 ILE A CA 1
ATOM 890 C C . ILE A 1 114 ? -12.626 11.564 6.328 1.00 98.56 114 ILE A C 1
ATOM 892 O O . ILE A 1 114 ? -13.007 12.467 7.066 1.00 98.56 114 ILE A O 1
ATOM 896 N N . ILE A 1 115 ? -11.592 10.776 6.625 1.00 98.25 115 ILE A N 1
ATOM 897 C CA . ILE A 1 115 ? -10.633 11.078 7.691 1.00 98.25 115 ILE A CA 1
ATOM 898 C C . ILE A 1 115 ? -9.587 12.041 7.131 1.00 98.25 115 ILE A C 1
ATOM 900 O O . ILE A 1 115 ? -8.880 11.713 6.176 1.00 98.25 115 ILE A O 1
ATOM 904 N N . ASN A 1 116 ? -9.463 13.222 7.728 1.00 97.06 116 ASN A N 1
ATOM 905 C CA . ASN A 1 116 ? -8.574 14.270 7.233 1.00 97.06 116 ASN A CA 1
ATOM 906 C C . ASN A 1 116 ? -7.487 14.601 8.263 1.00 97.06 116 ASN A C 1
ATOM 908 O O . ASN A 1 116 ? -7.779 15.058 9.368 1.00 97.06 116 ASN A O 1
ATOM 912 N N . GLY A 1 117 ? -6.224 14.393 7.890 1.00 94.38 117 GLY A N 1
ATOM 913 C CA . GLY A 1 117 ? -5.073 14.662 8.751 1.00 94.38 117 GLY A CA 1
ATOM 914 C C . GLY A 1 117 ? -4.663 16.127 8.861 1.00 94.38 117 GLY A C 1
ATOM 915 O O . GLY A 1 117 ? -3.742 16.423 9.624 1.00 94.38 117 GLY A O 1
ATOM 916 N N . ASN A 1 118 ? -5.325 17.034 8.129 1.00 92.69 118 ASN A N 1
ATOM 917 C CA . ASN A 1 118 ? -5.066 18.479 8.140 1.00 92.69 118 ASN A CA 1
ATOM 918 C C . ASN A 1 118 ? -3.584 18.845 7.977 1.00 92.69 118 ASN A C 1
ATOM 920 O O . ASN A 1 118 ? -3.114 19.830 8.541 1.00 92.69 118 ASN A O 1
ATOM 924 N N . ASN A 1 119 ? -2.842 18.042 7.216 1.00 90.19 119 ASN A N 1
ATOM 925 C CA . ASN A 1 119 ? -1.411 18.194 6.980 1.00 90.19 119 ASN A CA 1
ATOM 926 C C . ASN A 1 119 ? -0.540 18.141 8.245 1.00 90.19 119 ASN A C 1
ATOM 928 O O . ASN A 1 119 ? 0.537 18.727 8.287 1.00 90.19 119 ASN A O 1
ATOM 932 N N . GLN A 1 120 ? -1.007 17.478 9.304 1.00 87.25 120 GLN A N 1
ATOM 933 C CA . GLN A 1 120 ? -0.317 17.498 10.600 1.00 87.25 120 GLN A CA 1
ATOM 934 C C . GLN A 1 120 ? -0.331 16.173 11.356 1.00 87.25 120 GLN A C 1
ATOM 936 O O . GLN A 1 120 ? 0.429 16.022 12.319 1.00 87.25 120 GLN A O 1
ATOM 941 N N . LYS A 1 121 ? -1.229 15.250 10.999 1.00 86.31 121 LYS A N 1
ATOM 942 C CA . LYS A 1 121 ? -1.501 14.059 11.803 1.00 86.31 121 LYS A CA 1
ATOM 943 C C . LYS A 1 121 ? -1.515 12.775 10.993 1.00 86.31 121 LYS A C 1
ATOM 945 O O . LYS A 1 121 ? -1.809 12.764 9.797 1.00 86.31 121 LYS A O 1
ATOM 950 N N . SER A 1 122 ? -1.241 11.692 11.707 1.00 90.31 122 SER A N 1
ATOM 951 C CA . SER A 1 122 ? -1.414 10.310 11.273 1.00 90.31 122 SER A CA 1
ATOM 952 C C . SER A 1 122 ? -2.754 9.782 11.768 1.00 90.31 122 SER A C 1
ATOM 954 O O . SER A 1 122 ? -3.274 10.280 12.761 1.00 90.31 122 SER A O 1
ATOM 956 N N . PHE A 1 123 ? -3.325 8.778 11.103 1.00 94.25 123 PHE A N 1
ATOM 957 C CA . PHE A 1 123 ? -4.637 8.266 11.500 1.00 94.25 123 PHE A CA 1
ATOM 958 C C . PHE A 1 123 ? -4.537 7.170 12.555 1.00 94.25 123 PHE A C 1
ATOM 960 O O . PHE A 1 123 ? -4.946 7.384 13.698 1.00 94.25 123 PHE A O 1
ATOM 967 N N . ILE A 1 124 ? -4.013 5.997 12.195 1.00 95.88 124 ILE A N 1
ATOM 968 C CA . ILE A 1 124 ? -4.176 4.824 13.057 1.00 95.88 124 ILE A CA 1
ATOM 969 C C . ILE A 1 124 ? -2.977 3.877 13.052 1.00 95.88 124 ILE A C 1
ATOM 971 O O . ILE A 1 124 ? -2.376 3.586 12.017 1.00 95.88 124 ILE A O 1
ATOM 975 N N . SER A 1 125 ? -2.647 3.368 14.238 1.00 95.62 125 SER A N 1
ATOM 976 C CA . SER A 1 125 ? -1.645 2.332 14.468 1.00 95.62 125 SER A CA 1
ATOM 977 C C . SER A 1 125 ? -2.301 1.052 14.980 1.00 95.62 125 SER A C 1
ATOM 979 O O . SER A 1 125 ? -3.163 1.090 15.854 1.00 95.62 125 SER A O 1
ATOM 981 N N . ILE A 1 126 ? -1.867 -0.096 14.463 1.00 97.38 126 ILE A N 1
ATOM 982 C CA . ILE A 1 126 ? -2.303 -1.423 14.897 1.00 97.38 126 ILE A CA 1
ATOM 983 C C . ILE A 1 126 ? -1.142 -2.107 15.612 1.00 97.38 126 ILE A C 1
ATOM 985 O O . ILE A 1 126 ? -0.132 -2.425 14.981 1.00 97.38 126 ILE A O 1
ATOM 989 N N . GLN A 1 127 ? -1.276 -2.370 16.915 1.00 97.25 127 GLN A N 1
ATOM 990 C CA . GLN A 1 127 ? -0.275 -3.142 17.654 1.00 97.25 127 GLN A CA 1
ATOM 991 C C . GLN A 1 127 ? -0.352 -4.632 17.316 1.00 97.25 127 GLN A C 1
ATOM 993 O O . GLN A 1 127 ? -1.402 -5.147 16.921 1.00 97.25 127 GLN A O 1
ATOM 998 N N . LYS A 1 128 ? 0.759 -5.345 17.543 1.00 95.69 128 LYS A N 1
ATOM 999 C CA . LYS A 1 128 ? 0.873 -6.796 17.321 1.00 95.69 128 LYS A CA 1
ATOM 1000 C C . LYS A 1 128 ? -0.337 -7.557 17.871 1.00 95.69 128 LYS A C 1
ATOM 1002 O O . LYS A 1 128 ? -0.846 -7.241 18.944 1.00 95.69 128 LYS A O 1
ATOM 1007 N N . SER A 1 129 ? -0.762 -8.575 17.127 1.00 92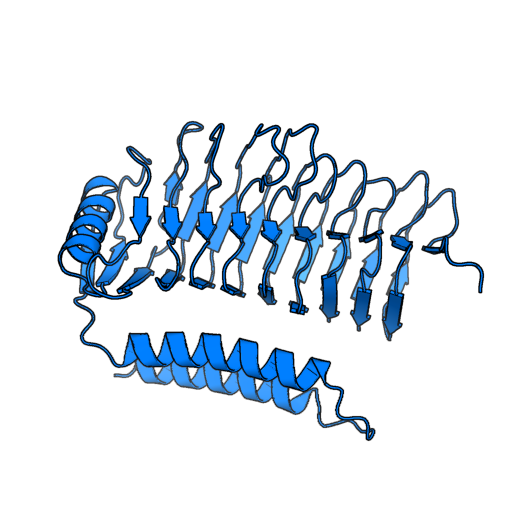.31 129 SER A N 1
ATOM 1008 C CA . SER A 1 129 ? -1.919 -9.438 17.414 1.00 92.31 129 SER A CA 1
ATOM 1009 C C . SER A 1 129 ? -3.304 -8.790 17.289 1.00 92.31 129 SER A C 1
ATOM 1011 O O . SER A 1 129 ? -4.278 -9.534 17.257 1.00 92.31 129 SER A O 1
ATOM 1013 N N . ASN A 1 130 ? -3.429 -7.462 17.189 1.00 96.50 130 ASN A N 1
ATOM 1014 C CA . ASN A 1 130 ? -4.718 -6.797 16.971 1.00 96.50 130 ASN A CA 1
ATOM 1015 C C . ASN A 1 130 ? -5.053 -6.711 15.479 1.00 96.50 130 ASN A C 1
ATOM 1017 O O . ASN A 1 130 ? -4.165 -6.819 14.631 1.00 96.50 130 ASN A O 1
ATOM 1021 N N . THR A 1 131 ? -6.334 -6.509 15.174 1.00 97.19 131 THR A N 1
ATOM 1022 C CA . THR A 1 131 ? -6.832 -6.425 13.799 1.00 97.19 131 THR A CA 1
ATOM 1023 C C . THR A 1 131 ? -7.588 -5.123 13.558 1.00 97.19 131 THR A C 1
ATOM 1025 O O . THR A 1 131 ? -8.439 -4.740 14.362 1.00 97.19 131 THR A O 1
ATOM 1028 N N . LEU A 1 132 ? -7.307 -4.483 12.424 1.00 98.19 132 LEU A N 1
ATOM 1029 C CA . LEU A 1 132 ? -8.123 -3.421 11.843 1.00 98.19 132 LEU A CA 1
ATOM 1030 C C . LEU A 1 132 ? -8.759 -3.917 10.543 1.00 98.19 132 LEU A C 1
ATOM 1032 O O . LEU A 1 132 ? -8.068 -4.462 9.684 1.00 98.19 132 LEU A O 1
ATOM 1036 N N . ILE A 1 133 ? -10.059 -3.689 10.389 1.00 97.88 133 ILE A N 1
ATOM 1037 C CA . ILE A 1 133 ? -10.785 -3.852 9.129 1.00 97.88 133 ILE A CA 1
ATOM 1038 C C . ILE A 1 133 ? -11.396 -2.495 8.785 1.00 97.88 133 ILE A C 1
ATOM 1040 O O . ILE A 1 133 ? -12.099 -1.924 9.615 1.00 97.88 133 ILE A O 1
ATOM 1044 N N . VAL A 1 134 ? -11.146 -1.967 7.588 1.00 98.06 134 VAL A N 1
ATOM 1045 C CA . VAL A 1 134 ? -11.715 -0.689 7.133 1.00 98.06 134 VAL A CA 1
ATOM 1046 C C . VAL A 1 134 ? -12.439 -0.895 5.815 1.00 98.06 134 VAL A C 1
ATOM 1048 O O . VAL A 1 134 ? -11.893 -1.513 4.904 1.00 98.06 134 VAL A O 1
ATOM 1051 N N . ASN A 1 135 ? -13.649 -0.346 5.708 1.00 97.19 135 ASN A N 1
ATOM 1052 C CA . ASN A 1 135 ? -14.481 -0.428 4.512 1.00 97.19 135 ASN A CA 1
ATOM 1053 C C . ASN A 1 135 ? -14.938 0.968 4.071 1.00 97.19 135 ASN A C 1
ATOM 1055 O O . ASN A 1 135 ? -15.413 1.728 4.912 1.00 97.19 135 ASN A O 1
ATOM 1059 N N . ASN A 1 136 ? -14.902 1.269 2.769 1.00 97.75 136 ASN A N 1
ATOM 1060 C CA . ASN A 1 136 ? -15.547 2.450 2.164 1.00 97.75 136 ASN A CA 1
ATOM 1061 C C . ASN A 1 136 ? -15.150 3.781 2.837 1.00 97.75 136 ASN A C 1
ATOM 1063 O O . ASN A 1 136 ? -16.003 4.473 3.395 1.00 97.75 136 ASN A O 1
ATOM 1067 N N . LEU A 1 137 ? -13.864 4.129 2.840 1.00 98.56 137 LEU A N 1
ATOM 1068 C CA . LEU A 1 137 ? -13.349 5.312 3.541 1.00 98.56 137 LEU A CA 1
ATOM 1069 C C . LEU A 1 137 ? -12.314 6.048 2.690 1.00 98.56 137 LEU A C 1
ATOM 1071 O O . LEU A 1 137 ? -11.518 5.422 1.989 1.00 98.56 137 LEU A O 1
ATOM 1075 N N . THR A 1 138 ? -12.282 7.375 2.799 1.00 98.69 138 THR A N 1
ATOM 1076 C CA . THR A 1 138 ? -11.153 8.175 2.310 1.00 98.69 138 THR A CA 1
ATOM 1077 C C . THR A 1 138 ? -10.289 8.628 3.482 1.00 98.69 138 THR A C 1
ATOM 1079 O O . THR A 1 138 ? -10.806 9.160 4.459 1.00 98.69 138 THR A O 1
ATOM 1082 N N . ILE A 1 139 ? -8.973 8.457 3.380 1.00 98.19 139 ILE A N 1
ATOM 1083 C CA . ILE A 1 139 ? -7.983 9.004 4.312 1.00 98.19 139 ILE A CA 1
ATOM 1084 C C . ILE A 1 139 ? -7.104 9.972 3.522 1.00 98.19 139 ILE A C 1
ATOM 1086 O O . ILE A 1 139 ? -6.512 9.588 2.515 1.00 98.19 139 ILE A O 1
ATOM 1090 N N . THR A 1 140 ? -7.044 11.233 3.942 1.00 96.88 140 THR A N 1
ATOM 1091 C CA . THR A 1 140 ? -6.401 12.294 3.155 1.00 96.88 140 THR A CA 1
ATOM 1092 C C . THR A 1 140 ? -5.574 13.237 4.009 1.00 96.88 140 THR A C 1
ATOM 1094 O O . THR A 1 140 ? -5.842 13.390 5.204 1.00 96.88 140 THR A O 1
ATOM 1097 N N . ASN A 1 141 ? -4.607 13.918 3.386 1.00 94.38 141 ASN A N 1
ATOM 1098 C CA . ASN A 1 141 ? -3.840 15.008 4.000 1.00 94.38 141 ASN A CA 1
ATOM 1099 C C . ASN A 1 141 ? -3.156 14.593 5.312 1.00 94.38 141 ASN A C 1
ATOM 1101 O O . ASN A 1 141 ? -3.052 15.384 6.253 1.00 94.38 141 ASN A O 1
ATOM 1105 N N . THR A 1 142 ? -2.744 13.329 5.428 1.00 91.75 142 THR A N 1
ATOM 1106 C CA . THR A 1 142 ? -1.990 12.875 6.597 1.00 91.75 142 THR A CA 1
ATOM 1107 C C . THR A 1 142 ? -0.528 13.221 6.400 1.00 91.75 142 THR A C 1
ATOM 1109 O O . THR A 1 142 ? 0.076 12.805 5.408 1.00 91.75 142 THR A O 1
ATOM 1112 N N . GLN A 1 143 ? 0.041 13.958 7.349 1.00 87.44 143 GLN A N 1
ATOM 1113 C CA . GLN A 1 143 ? 1.457 14.300 7.345 1.00 87.44 143 GLN A CA 1
ATOM 1114 C C . GLN A 1 143 ? 2.024 14.152 8.745 1.00 87.44 143 GLN A C 1
ATOM 1116 O O . GLN A 1 143 ? 1.437 14.638 9.706 1.00 87.44 143 GLN A O 1
ATOM 1121 N N . SER A 1 144 ? 3.154 13.472 8.886 1.00 72.19 144 SER A N 1
ATOM 1122 C CA . SER A 1 144 ? 3.797 13.321 10.188 1.00 72.19 144 SER A CA 1
ATOM 1123 C C . SER A 1 144 ? 5.283 13.047 10.033 1.00 72.19 144 SER A C 1
ATOM 1125 O O . SER A 1 144 ? 5.731 12.357 9.121 1.00 72.19 144 SER A O 1
ATOM 1127 N N . ASN A 1 145 ? 6.053 13.552 10.995 1.00 66.38 145 ASN A N 1
ATOM 1128 C CA . ASN A 1 145 ? 7.488 13.310 11.084 1.00 66.38 145 ASN A CA 1
ATOM 1129 C C . ASN A 1 145 ? 7.821 11.873 11.501 1.00 66.38 145 ASN A C 1
ATOM 1131 O O . ASN A 1 145 ? 8.995 11.541 11.556 1.00 66.38 145 ASN A O 1
ATOM 1135 N N . ARG A 1 146 ? 6.846 11.049 11.907 1.00 57.00 146 ARG A N 1
ATOM 1136 C CA . ARG A 1 146 ? 7.098 9.699 12.451 1.00 57.00 146 ARG A CA 1
ATOM 1137 C C . ARG A 1 146 ? 6.102 8.634 12.002 1.00 57.00 146 ARG A C 1
ATOM 1139 O O . ARG A 1 146 ? 6.330 7.462 12.305 1.00 57.00 146 ARG A O 1
ATOM 1146 N N . ALA A 1 147 ? 4.993 9.010 11.369 1.00 61.34 147 ALA A N 1
ATOM 1147 C CA . ALA A 1 147 ? 3.905 8.077 11.138 1.00 61.34 147 ALA A CA 1
ATOM 1148 C C . ALA A 1 147 ? 3.140 8.319 9.831 1.00 61.34 147 ALA A C 1
ATOM 1150 O O . ALA A 1 147 ? 3.092 9.397 9.253 1.00 61.34 147 ALA A O 1
ATOM 1151 N N . ASN A 1 148 ? 2.549 7.229 9.386 1.00 76.94 148 ASN A N 1
ATOM 1152 C CA . ASN A 1 148 ? 1.858 7.030 8.127 1.00 76.94 148 ASN A CA 1
ATOM 1153 C C . ASN A 1 148 ? 0.373 7.380 8.283 1.00 76.94 148 ASN A C 1
ATOM 1155 O O . ASN A 1 148 ? -0.086 7.606 9.404 1.00 76.94 148 ASN A O 1
ATOM 1159 N N . ALA A 1 149 ? -0.418 7.344 7.210 1.00 92.94 149 ALA A N 1
ATOM 1160 C CA . ALA A 1 149 ? -1.869 7.256 7.376 1.00 92.94 149 ALA A CA 1
ATOM 1161 C C . ALA A 1 149 ? -2.212 6.014 8.221 1.00 92.94 149 ALA A C 1
ATOM 1163 O O . ALA A 1 149 ? -2.947 6.106 9.203 1.00 92.94 149 ALA A O 1
ATOM 1164 N N . ILE A 1 150 ? -1.600 4.867 7.902 1.00 94.69 150 ILE A N 1
ATOM 1165 C CA . ILE A 1 150 ? -1.785 3.614 8.643 1.00 94.69 150 ILE A CA 1
ATOM 1166 C C . ILE A 1 150 ? -0.433 2.987 8.993 1.00 94.69 150 ILE A C 1
ATOM 1168 O O . ILE A 1 150 ? 0.401 2.741 8.120 1.00 94.69 150 ILE A O 1
ATOM 1172 N N . ARG A 1 151 ? -0.232 2.665 10.274 1.00 94.50 151 ARG A N 1
ATOM 1173 C CA . ARG A 1 151 ? 0.911 1.877 10.759 1.00 94.50 151 ARG A CA 1
ATOM 1174 C C . ARG A 1 151 ? 0.439 0.495 11.203 1.00 94.50 151 ARG A C 1
ATOM 1176 O O . ARG A 1 151 ? -0.210 0.367 12.234 1.00 94.50 151 ARG A O 1
ATOM 1183 N N . ASN A 1 152 ? 0.807 -0.556 10.480 1.00 95.19 152 ASN A N 1
ATOM 1184 C CA . ASN A 1 152 ? 0.383 -1.919 10.783 1.00 95.19 152 ASN A CA 1
ATOM 1185 C C . ASN A 1 152 ? 1.515 -2.777 11.364 1.00 95.19 152 ASN A C 1
ATOM 1187 O O . ASN A 1 152 ? 2.442 -3.155 10.651 1.00 95.19 152 ASN A O 1
ATOM 1191 N N . LEU A 1 153 ? 1.401 -3.141 12.646 1.00 95.44 153 LEU A N 1
ATOM 1192 C CA . LEU A 1 153 ? 2.232 -4.162 13.302 1.00 95.44 153 LEU A CA 1
ATOM 1193 C C . LEU A 1 153 ? 1.444 -5.454 13.601 1.00 95.44 153 LEU A C 1
ATOM 1195 O O . LEU A 1 153 ? 2.020 -6.415 14.112 1.00 95.44 153 LEU A O 1
ATOM 1199 N N . GLY A 1 154 ? 0.132 -5.461 13.345 1.00 95.50 154 GLY A N 1
ATOM 1200 C CA . GLY A 1 154 ? -0.798 -6.553 13.627 1.00 95.50 154 GLY A CA 1
ATOM 1201 C C . GLY A 1 154 ? -1.352 -7.162 12.341 1.00 95.50 154 GLY A C 1
ATOM 1202 O O . GLY A 1 154 ? -0.597 -7.717 11.543 1.00 95.50 154 GLY A O 1
ATOM 1203 N N . ASN A 1 155 ? -2.670 -7.089 12.167 1.00 95.31 155 ASN A N 1
ATOM 1204 C CA . ASN A 1 155 ? -3.369 -7.450 10.938 1.00 95.31 155 ASN A CA 1
ATOM 1205 C C . ASN A 1 155 ? -4.212 -6.267 10.441 1.00 95.31 155 ASN A C 1
ATOM 1207 O O . ASN A 1 155 ? -4.908 -5.630 11.234 1.00 95.31 155 ASN A O 1
ATOM 1211 N N . CYS A 1 156 ? -4.177 -5.984 9.143 1.00 96.69 156 CYS A N 1
ATOM 1212 C CA . CYS A 1 156 ? -4.930 -4.891 8.538 1.00 96.69 156 CYS A CA 1
ATOM 1213 C C . CYS A 1 156 ? -5.607 -5.362 7.252 1.00 96.69 156 CYS A C 1
ATOM 1215 O O . CYS A 1 156 ? -4.958 -5.956 6.392 1.00 96.69 156 CYS A O 1
ATOM 1217 N N . ILE A 1 157 ? -6.902 -5.088 7.129 1.00 97.19 157 ILE A N 1
ATOM 1218 C CA . ILE A 1 157 ? -7.691 -5.387 5.937 1.00 97.19 157 ILE A CA 1
ATOM 1219 C C . ILE A 1 157 ? -8.362 -4.099 5.473 1.00 97.19 157 ILE A C 1
ATOM 1221 O O . ILE A 1 157 ? -9.128 -3.495 6.226 1.00 97.19 157 ILE A O 1
ATOM 1225 N N . LEU A 1 158 ? -8.069 -3.686 4.245 1.00 98.06 158 LEU A N 1
ATOM 1226 C CA . LEU A 1 158 ? -8.613 -2.485 3.622 1.00 98.06 158 LEU A CA 1
ATOM 1227 C C . LEU A 1 158 ? -9.471 -2.890 2.427 1.00 98.06 158 LEU A C 1
ATOM 1229 O O . LEU A 1 158 ? -8.957 -3.525 1.514 1.00 98.06 158 LEU A O 1
ATOM 1233 N N . ASN A 1 159 ? -10.747 -2.505 2.431 1.00 96.69 159 ASN A N 1
ATOM 1234 C CA . ASN A 1 159 ? -11.669 -2.764 1.327 1.00 96.69 159 ASN A CA 1
ATOM 1235 C C . ASN A 1 159 ? -12.274 -1.446 0.837 1.00 96.69 159 ASN A C 1
ATOM 1237 O O . ASN A 1 159 ? -12.906 -0.722 1.614 1.00 96.69 159 ASN A O 1
ATOM 1241 N N . ASN A 1 160 ? -12.123 -1.144 -0.452 1.00 97.62 160 ASN A N 1
ATOM 1242 C CA . ASN A 1 160 ? -12.655 0.085 -1.049 1.00 97.62 160 ASN A CA 1
ATOM 1243 C C . ASN A 1 160 ? -12.198 1.359 -0.309 1.00 97.62 160 ASN A C 1
ATOM 1245 O O . ASN A 1 160 ? -13.010 2.171 0.148 1.00 97.62 160 ASN A O 1
ATOM 1249 N N . ILE A 1 161 ? -10.883 1.500 -0.127 1.00 98.62 161 ILE A N 1
ATOM 1250 C CA . ILE A 1 161 ? -10.265 2.631 0.576 1.00 98.62 161 ILE A CA 1
ATOM 1251 C C . ILE A 1 161 ? -9.531 3.526 -0.413 1.00 98.62 161 ILE A C 1
ATOM 1253 O O . ILE A 1 161 ? -8.796 3.045 -1.270 1.00 98.62 161 ILE A O 1
ATOM 1257 N N . THR A 1 162 ? -9.676 4.841 -0.262 1.00 98.75 162 THR A N 1
ATOM 1258 C CA . THR A 1 162 ? -8.808 5.816 -0.935 1.00 98.75 162 THR A CA 1
ATOM 1259 C C . THR A 1 162 ? -7.862 6.438 0.084 1.00 98.75 162 THR A C 1
ATOM 1261 O O . THR A 1 162 ? -8.321 7.098 1.011 1.00 98.75 162 THR A O 1
ATOM 1264 N N . ILE A 1 163 ? -6.552 6.258 -0.085 1.00 98.19 163 ILE A N 1
ATOM 1265 C CA . ILE A 1 163 ? -5.527 6.974 0.680 1.00 98.19 163 ILE A CA 1
ATOM 1266 C C . ILE A 1 163 ? -4.804 7.931 -0.256 1.00 98.19 163 ILE A C 1
ATOM 1268 O O . ILE A 1 163 ? -4.180 7.504 -1.233 1.00 98.19 163 ILE A O 1
ATOM 1272 N N . LYS A 1 164 ? -4.910 9.230 0.021 1.00 97.31 164 LYS A N 1
ATOM 1273 C CA . LYS A 1 164 ? -4.381 10.240 -0.889 1.00 97.31 164 LYS A CA 1
ATOM 1274 C C . LYS A 1 164 ? -3.769 11.449 -0.213 1.00 97.31 164 LYS A C 1
ATOM 1276 O O . LYS A 1 164 ? -4.044 11.731 0.952 1.00 97.31 164 LYS A O 1
ATOM 1281 N N . ASP A 1 165 ? -2.967 12.173 -0.984 1.00 95.12 165 ASP A N 1
ATOM 1282 C CA . ASP A 1 165 ? -2.394 13.460 -0.591 1.00 95.12 165 ASP A CA 1
ATOM 1283 C C . ASP A 1 165 ? -1.645 13.356 0.758 1.00 95.12 165 ASP A C 1
ATOM 1285 O O . ASP A 1 165 ? -1.723 14.231 1.621 1.00 95.12 165 ASP A O 1
ATOM 1289 N N . THR A 1 166 ? -0.963 12.226 0.981 1.00 92.44 166 THR A N 1
ATOM 1290 C CA . THR A 1 166 ? -0.151 12.000 2.184 1.00 92.44 166 THR A CA 1
ATOM 1291 C C . THR A 1 166 ? 1.284 12.458 1.951 1.00 92.44 166 THR A C 1
ATOM 1293 O O . THR A 1 166 ? 1.797 12.368 0.835 1.00 92.44 166 THR A O 1
ATOM 1296 N N . TYR A 1 167 ? 1.943 12.958 2.997 1.00 89.69 167 TYR A N 1
ATOM 1297 C CA . TYR A 1 167 ? 3.331 13.418 2.916 1.00 89.69 167 TYR A CA 1
ATOM 1298 C C . TYR A 1 167 ? 4.126 12.975 4.146 1.00 89.69 167 TYR A C 1
ATOM 1300 O O . TYR A 1 167 ? 3.709 13.189 5.285 1.00 89.69 167 TYR A O 1
ATOM 1308 N N . SER A 1 168 ? 5.294 12.380 3.924 1.00 85.38 168 SER A N 1
ATOM 1309 C CA . SER A 1 168 ? 6.233 11.984 4.976 1.00 85.38 168 SER A CA 1
ATOM 1310 C C . SER A 1 168 ? 7.641 12.445 4.617 1.00 85.38 168 SER A C 1
ATOM 1312 O O . SER A 1 168 ? 8.062 12.297 3.475 1.00 85.38 168 SER A O 1
ATOM 1314 N N . MET A 1 169 ? 8.374 12.960 5.605 1.00 79.88 169 MET A N 1
ATOM 1315 C CA . MET A 1 169 ? 9.776 13.397 5.478 1.00 79.88 169 MET A CA 1
ATOM 1316 C C . MET A 1 169 ? 10.716 12.623 6.417 1.00 79.88 169 MET A C 1
ATOM 1318 O O . MET A 1 169 ? 11.768 13.111 6.839 1.00 79.88 169 MET A O 1
ATOM 1322 N N . TYR A 1 170 ? 10.296 11.432 6.859 1.00 70.88 170 TYR A N 1
ATOM 1323 C CA . TYR A 1 170 ? 11.019 10.708 7.898 1.00 70.88 170 TYR A CA 1
ATOM 1324 C C . TYR A 1 170 ? 12.299 10.052 7.360 1.00 70.88 170 TYR A C 1
ATOM 1326 O O . TYR A 1 170 ? 12.256 9.032 6.673 1.00 70.88 170 TYR A O 1
ATOM 1334 N N . ASN A 1 171 ? 13.440 10.628 7.743 1.00 61.28 171 ASN A N 1
ATOM 1335 C CA . ASN A 1 171 ? 14.794 10.225 7.344 1.00 61.28 171 ASN A CA 1
ATOM 1336 C C . ASN A 1 171 ? 15.396 9.126 8.242 1.00 61.28 171 ASN A C 1
ATOM 1338 O O . ASN A 1 171 ? 16.524 9.252 8.719 1.00 61.28 171 ASN A O 1
ATOM 1342 N N . ASN A 1 172 ? 14.645 8.063 8.528 1.00 64.12 172 ASN A N 1
ATOM 1343 C CA . ASN A 1 172 ? 15.182 6.875 9.197 1.00 64.12 172 ASN A CA 1
ATOM 1344 C C . ASN A 1 172 ? 14.860 5.631 8.364 1.00 64.12 172 ASN A C 1
ATOM 1346 O O . ASN A 1 172 ? 13.897 5.635 7.604 1.00 64.12 172 ASN A O 1
ATOM 1350 N N . SER A 1 173 ? 15.643 4.566 8.531 1.00 54.53 173 SER A N 1
ATOM 1351 C CA . SER A 1 173 ? 15.727 3.361 7.686 1.00 54.53 173 SER A CA 1
ATOM 1352 C C . SER A 1 173 ? 14.459 2.487 7.601 1.00 54.53 173 SER A C 1
ATOM 1354 O O . SER A 1 173 ? 14.526 1.311 7.244 1.00 54.53 173 SER A O 1
ATOM 1356 N N . SER A 1 174 ? 13.290 3.003 7.978 1.00 56.97 174 SER A N 1
ATOM 1357 C CA . SER A 1 174 ? 12.024 2.270 8.055 1.00 56.97 174 SER A CA 1
ATOM 1358 C C . SER A 1 174 ? 10.828 3.221 7.909 1.00 56.97 174 SER A C 1
ATOM 1360 O O . SER A 1 174 ? 9.961 3.269 8.783 1.00 56.97 174 SER A O 1
ATOM 1362 N N . SER A 1 175 ? 10.794 4.027 6.845 1.00 63.88 175 SER A N 1
ATOM 1363 C CA . SER A 1 175 ? 9.663 4.909 6.536 1.00 63.88 175 SER A CA 1
ATOM 1364 C C . SER A 1 175 ? 8.807 4.353 5.392 1.00 63.88 175 SER A C 1
ATOM 1366 O O . SER A 1 175 ? 9.302 3.903 4.362 1.00 63.88 175 SER A O 1
ATOM 1368 N N . GLY A 1 176 ? 7.487 4.380 5.583 1.00 66.44 176 GLY A N 1
ATOM 1369 C CA . GLY A 1 176 ? 6.529 4.412 4.473 1.00 66.44 176 GLY A CA 1
ATOM 1370 C C . GLY A 1 176 ? 5.974 5.828 4.327 1.00 66.44 176 GLY A C 1
ATOM 1371 O O . GLY A 1 176 ? 6.002 6.583 5.303 1.00 66.44 176 GLY A O 1
ATOM 1372 N N . GLY A 1 177 ? 5.435 6.183 3.163 1.00 75.56 177 GLY A N 1
ATOM 1373 C CA . GLY A 1 177 ? 4.655 7.411 2.998 1.00 75.56 177 GLY A CA 1
ATOM 1374 C C . GLY A 1 177 ? 3.238 7.223 3.542 1.00 75.56 177 GLY A C 1
ATOM 1375 O O . GLY A 1 177 ? 2.958 7.597 4.680 1.00 75.56 177 GLY A O 1
ATOM 1376 N N . ALA A 1 178 ? 2.355 6.550 2.804 1.00 92.19 178 ALA A N 1
ATOM 1377 C CA . ALA A 1 178 ? 0.958 6.383 3.214 1.00 92.19 178 ALA A CA 1
ATOM 1378 C C . ALA A 1 178 ? 0.739 5.227 4.206 1.00 92.19 178 ALA A C 1
ATOM 1380 O O . ALA A 1 178 ? -0.012 5.367 5.172 1.00 92.19 178 ALA A O 1
ATOM 1381 N N . ILE A 1 179 ? 1.425 4.097 4.016 1.00 93.94 179 ILE A N 1
ATOM 1382 C CA . ILE A 1 179 ? 1.314 2.903 4.859 1.00 93.94 179 ILE A CA 1
ATOM 1383 C C . ILE A 1 179 ? 2.697 2.388 5.253 1.00 93.94 179 ILE A C 1
ATOM 1385 O O . ILE A 1 179 ? 3.578 2.218 4.411 1.00 93.94 179 ILE A O 1
ATOM 1389 N N . TYR A 1 180 ? 2.854 2.064 6.536 1.00 92.81 180 TYR A N 1
ATOM 1390 C CA . TYR A 1 180 ? 3.987 1.298 7.047 1.00 92.81 180 TYR A CA 1
ATOM 1391 C C . TYR A 1 180 ? 3.498 -0.060 7.539 1.00 92.81 180 TYR A C 1
ATOM 1393 O O . TYR A 1 180 ? 2.787 -0.137 8.545 1.00 92.81 180 TYR A O 1
ATOM 1401 N N . ASN A 1 181 ? 3.877 -1.126 6.837 1.00 93.62 181 ASN A N 1
ATOM 1402 C CA . ASN A 1 181 ? 3.451 -2.486 7.125 1.00 93.62 181 ASN A CA 1
ATOM 1403 C C . ASN A 1 181 ? 4.612 -3.379 7.577 1.00 93.62 181 ASN A C 1
ATOM 1405 O O . ASN A 1 181 ? 5.527 -3.674 6.814 1.00 93.62 181 ASN A O 1
ATOM 1409 N N . THR A 1 182 ? 4.515 -3.891 8.803 1.00 93.88 182 THR A N 1
ATOM 1410 C CA . THR A 1 182 ? 5.331 -5.015 9.300 1.00 93.88 182 THR A CA 1
ATOM 1411 C C . THR A 1 182 ? 4.455 -6.154 9.832 1.00 93.88 182 THR A C 1
ATOM 1413 O O . THR A 1 182 ? 4.960 -7.087 10.461 1.00 93.88 182 THR A O 1
ATOM 1416 N N . GLY A 1 183 ? 3.136 -6.045 9.658 1.00 93.31 183 GLY A N 1
ATOM 1417 C CA . GLY A 1 183 ? 2.128 -7.036 10.018 1.00 93.31 183 GLY A CA 1
ATOM 1418 C C . GLY A 1 183 ? 1.543 -7.724 8.783 1.00 93.31 183 GLY A C 1
ATOM 1419 O O . GLY A 1 183 ? 2.038 -7.557 7.673 1.00 93.31 183 GLY A O 1
ATOM 1420 N N . LEU A 1 184 ? 0.474 -8.496 8.962 1.00 92.94 184 LEU A N 1
ATOM 1421 C CA . LEU A 1 184 ? -0.277 -9.053 7.833 1.00 92.94 184 LEU A CA 1
ATOM 1422 C C . LEU A 1 184 ? -1.162 -7.963 7.226 1.00 92.94 184 LEU A C 1
ATOM 1424 O O . LEU A 1 184 ? -1.837 -7.248 7.971 1.00 92.94 184 LEU A O 1
ATOM 1428 N N . MET A 1 185 ? -1.154 -7.829 5.902 1.00 95.38 185 MET A N 1
ATOM 1429 C CA . MET A 1 185 ? -1.934 -6.805 5.214 1.00 95.38 185 MET A CA 1
ATOM 1430 C C . MET A 1 185 ? -2.631 -7.359 3.975 1.00 95.38 185 MET A C 1
ATOM 1432 O O . MET A 1 185 ? -1.992 -7.979 3.128 1.00 95.38 185 MET A O 1
ATOM 1436 N N . ASN A 1 186 ? -3.935 -7.100 3.883 1.00 95.31 186 ASN A N 1
ATOM 1437 C CA . ASN A 1 186 ? -4.746 -7.354 2.699 1.00 95.31 186 ASN A CA 1
ATOM 1438 C C . ASN A 1 186 ? -5.393 -6.042 2.234 1.00 95.31 186 ASN A C 1
ATOM 1440 O O . ASN A 1 186 ? -5.985 -5.323 3.043 1.00 95.31 186 ASN A O 1
ATOM 1444 N N . ILE A 1 187 ? -5.244 -5.725 0.956 1.00 97.56 187 ILE A N 1
ATOM 1445 C CA . ILE A 1 187 ? -5.720 -4.498 0.328 1.00 97.56 187 ILE A CA 1
ATOM 1446 C C . ILE A 1 187 ? -6.536 -4.902 -0.891 1.00 97.56 187 ILE A C 1
ATOM 1448 O O . ILE A 1 187 ? -5.988 -5.462 -1.832 1.00 97.56 187 ILE A O 1
ATOM 1452 N N . ASP A 1 188 ? -7.820 -4.574 -0.877 1.00 97.19 188 ASP A N 1
ATOM 1453 C CA . ASP A 1 188 ? -8.750 -4.924 -1.940 1.00 97.19 188 ASP A CA 1
ATOM 1454 C C . ASP A 1 188 ? -9.502 -3.689 -2.440 1.00 97.19 188 ASP A C 1
ATOM 1456 O O . ASP A 1 188 ? -10.027 -2.892 -1.649 1.00 97.19 188 ASP A O 1
ATOM 1460 N N . ASN A 1 189 ? -9.546 -3.519 -3.762 1.00 97.12 189 ASN A N 1
ATOM 1461 C CA . ASN A 1 189 ? -10.252 -2.424 -4.426 1.00 97.12 189 ASN A CA 1
ATOM 1462 C C . ASN A 1 189 ? -9.863 -1.030 -3.884 1.00 97.12 189 ASN A C 1
ATOM 1464 O O . ASN A 1 189 ? -10.712 -0.179 -3.624 1.00 97.12 189 ASN A O 1
ATOM 1468 N N . CYS A 1 190 ? -8.577 -0.791 -3.626 1.00 98.81 190 CYS A N 1
ATOM 1469 C CA . CYS A 1 190 ? -8.105 0.446 -3.005 1.00 98.81 190 CYS A CA 1
ATOM 1470 C C . CYS A 1 190 ? -7.406 1.382 -3.995 1.00 98.81 190 CYS A C 1
ATOM 1472 O O . CYS A 1 190 ? -6.949 0.987 -5.066 1.00 98.81 190 CYS A O 1
ATOM 1474 N N . LYS A 1 191 ? -7.287 2.654 -3.612 1.00 98.81 191 LYS A N 1
ATOM 1475 C CA . LYS A 1 191 ? -6.610 3.693 -4.392 1.00 98.81 191 LYS A CA 1
ATOM 1476 C C . LYS A 1 191 ? -5.573 4.420 -3.547 1.00 98.81 191 LYS A C 1
ATOM 1478 O O . LYS A 1 191 ? -5.900 4.940 -2.483 1.00 98.81 191 LYS A O 1
ATOM 1483 N N . PHE A 1 192 ? -4.352 4.502 -4.060 1.00 98.50 192 PHE A N 1
ATOM 1484 C CA . PHE A 1 192 ? -3.231 5.245 -3.492 1.00 98.50 192 PHE A CA 1
ATOM 1485 C C . PHE A 1 192 ? -2.841 6.358 -4.455 1.00 98.50 192 PHE A C 1
ATOM 1487 O O . PHE A 1 192 ? -2.260 6.080 -5.505 1.00 98.50 192 PHE A O 1
ATOM 1494 N N . ILE A 1 193 ? -3.194 7.599 -4.120 1.00 98.44 193 ILE A N 1
ATOM 1495 C CA . ILE A 1 193 ? -3.108 8.728 -5.054 1.00 98.44 193 ILE A CA 1
ATOM 1496 C C . ILE A 1 193 ? -2.270 9.860 -4.458 1.00 98.44 193 ILE A C 1
ATOM 1498 O O . ILE A 1 193 ? -2.532 10.290 -3.339 1.00 98.44 193 ILE A O 1
ATOM 1502 N N . ASN A 1 194 ? -1.304 10.390 -5.210 1.00 96.50 194 ASN A N 1
ATOM 1503 C CA . ASN A 1 194 ? -0.503 11.556 -4.806 1.00 96.50 194 ASN A CA 1
ATOM 1504 C C . ASN A 1 194 ? 0.188 11.399 -3.433 1.00 96.50 194 ASN A C 1
ATOM 1506 O O . ASN A 1 194 ? 0.317 12.365 -2.677 1.00 96.50 194 ASN A O 1
ATOM 1510 N N . ASN A 1 195 ? 0.602 10.187 -3.059 1.00 94.31 195 ASN A N 1
ATOM 1511 C CA . ASN A 1 195 ? 1.319 9.985 -1.802 1.00 94.31 195 ASN A CA 1
ATOM 1512 C C . ASN A 1 195 ? 2.805 10.263 -2.004 1.00 94.31 195 ASN A C 1
ATOM 1514 O O . ASN A 1 195 ? 3.414 9.756 -2.946 1.00 94.31 195 ASN A O 1
ATOM 1518 N N . THR A 1 196 ? 3.384 11.061 -1.112 1.00 92.31 196 THR A N 1
ATOM 1519 C CA . THR A 1 196 ? 4.768 11.522 -1.216 1.00 92.31 196 THR A CA 1
ATOM 1520 C C . THR A 1 196 ? 5.589 11.069 -0.014 1.00 92.31 196 THR A C 1
ATOM 1522 O O . THR A 1 196 ? 5.234 11.325 1.138 1.00 92.31 196 THR A O 1
ATOM 1525 N N . LEU A 1 197 ? 6.719 10.420 -0.286 1.00 89.25 197 LEU A N 1
ATOM 1526 C CA . LEU A 1 197 ? 7.778 10.182 0.689 1.00 89.25 197 LEU A CA 1
ATOM 1527 C C . LEU A 1 197 ? 9.013 10.977 0.265 1.00 89.25 197 LEU A C 1
ATOM 1529 O O . LEU A 1 197 ? 9.794 10.540 -0.577 1.00 89.25 197 LEU A O 1
ATOM 1533 N N . ASP A 1 198 ? 9.180 12.137 0.885 1.00 86.00 198 ASP A N 1
ATOM 1534 C CA . ASP A 1 198 ? 10.322 13.032 0.715 1.00 86.00 198 ASP A CA 1
ATOM 1535 C C . ASP A 1 198 ? 11.406 12.695 1.751 1.00 86.00 198 ASP A C 1
ATOM 1537 O O . ASP A 1 198 ? 11.733 13.467 2.653 1.00 86.00 198 ASP A O 1
ATOM 1541 N N . ALA A 1 199 ? 11.886 11.451 1.690 1.00 74.69 199 ALA A N 1
ATOM 1542 C CA . ALA A 1 199 ? 12.974 10.964 2.526 1.00 74.69 199 ALA A CA 1
ATOM 1543 C C . ALA A 1 199 ? 14.233 10.729 1.684 1.00 74.69 199 ALA A C 1
ATOM 1545 O O . ALA A 1 199 ? 14.176 10.265 0.542 1.00 74.69 199 ALA A O 1
ATOM 1546 N N . ILE A 1 200 ? 15.388 11.001 2.291 1.00 67.50 200 ILE A N 1
ATOM 1547 C CA . ILE A 1 200 ? 16.715 10.716 1.716 1.00 67.50 200 ILE A CA 1
ATOM 1548 C C . ILE A 1 200 ? 17.049 9.212 1.844 1.00 67.50 200 ILE A C 1
ATOM 1550 O O . ILE A 1 200 ? 18.024 8.725 1.281 1.00 67.50 200 ILE A O 1
ATOM 1554 N N . THR A 1 201 ? 16.250 8.463 2.608 1.00 66.88 201 THR A N 1
ATOM 1555 C CA . THR A 1 201 ? 16.469 7.050 2.938 1.00 66.88 201 THR A CA 1
ATOM 1556 C C . THR A 1 201 ? 15.493 6.116 2.224 1.00 66.88 201 THR A C 1
ATOM 1558 O O . THR A 1 201 ? 14.446 6.540 1.742 1.00 66.88 201 THR A O 1
ATOM 1561 N N . PHE A 1 202 ? 15.812 4.821 2.256 1.00 71.50 202 PHE A N 1
ATOM 1562 C CA . PHE A 1 202 ? 15.004 3.731 1.713 1.00 71.50 202 PHE A CA 1
ATOM 1563 C C . PHE A 1 202 ? 13.552 3.741 2.216 1.00 71.50 202 PHE A C 1
ATOM 1565 O O . PHE A 1 202 ? 13.313 3.714 3.428 1.00 71.50 202 PHE A O 1
ATOM 1572 N N . GLY A 1 203 ? 12.587 3.714 1.294 1.00 76.62 203 GLY A N 1
ATOM 1573 C CA . GLY A 1 203 ? 11.168 3.631 1.632 1.00 76.62 203 GLY A CA 1
ATOM 1574 C C . GLY A 1 203 ? 10.232 3.644 0.424 1.00 76.62 203 GLY A C 1
ATOM 1575 O O . GLY A 1 203 ? 10.667 3.812 -0.718 1.00 76.62 203 GLY A O 1
ATOM 1576 N N . GLY A 1 204 ? 8.940 3.431 0.704 1.00 74.38 204 GLY A N 1
ATOM 1577 C CA . GLY A 1 204 ? 7.876 3.380 -0.300 1.00 74.38 204 GLY A CA 1
ATOM 1578 C C . GLY A 1 204 ? 6.853 4.502 -0.128 1.00 74.38 204 GLY A C 1
ATOM 1579 O O . GLY A 1 204 ? 6.356 4.673 0.988 1.00 74.38 204 GLY A O 1
ATOM 1580 N N . ALA A 1 205 ? 6.520 5.261 -1.181 1.00 78.75 205 ALA A N 1
ATOM 1581 C CA . ALA A 1 205 ? 5.622 6.417 -1.040 1.00 78.75 205 ALA A CA 1
ATOM 1582 C C . ALA A 1 205 ? 4.185 6.020 -0.690 1.00 78.75 205 ALA A C 1
ATOM 1584 O O . ALA A 1 205 ? 3.596 6.595 0.223 1.00 78.75 205 ALA A O 1
ATOM 1585 N N . ALA A 1 206 ? 3.617 5.013 -1.354 1.00 90.62 206 ALA A N 1
ATOM 1586 C CA . ALA A 1 206 ? 2.328 4.479 -0.930 1.00 90.62 206 ALA A CA 1
ATOM 1587 C C . ALA A 1 206 ? 2.517 3.459 0.199 1.00 90.62 206 ALA A C 1
ATOM 1589 O O . ALA A 1 206 ? 1.950 3.621 1.279 1.00 90.62 206 ALA A O 1
ATOM 1590 N N . ILE A 1 207 ? 3.336 2.426 -0.011 1.00 94.19 207 ILE A N 1
ATOM 1591 C CA . ILE A 1 207 ? 3.458 1.310 0.931 1.00 94.19 207 ILE A CA 1
ATOM 1592 C C . ILE A 1 207 ? 4.924 0.962 1.172 1.00 94.19 207 ILE A C 1
ATOM 1594 O O . ILE A 1 207 ? 5.649 0.581 0.257 1.00 94.19 207 ILE A O 1
ATOM 1598 N N . TYR A 1 208 ? 5.333 0.996 2.436 1.00 93.56 208 TYR A N 1
ATOM 1599 C CA . TYR A 1 208 ? 6.479 0.232 2.919 1.00 93.56 208 TYR A CA 1
ATOM 1600 C C . TYR A 1 208 ? 5.991 -1.102 3.481 1.00 93.56 208 TYR A C 1
ATOM 1602 O O . TYR A 1 208 ? 5.079 -1.125 4.310 1.00 93.56 208 TYR A O 1
ATOM 1610 N N . ASN A 1 209 ? 6.617 -2.203 3.077 1.00 93.56 209 ASN A N 1
ATOM 1611 C CA . ASN A 1 209 ? 6.251 -3.550 3.479 1.00 93.56 209 ASN A CA 1
ATOM 1612 C C . ASN A 1 209 ? 7.469 -4.378 3.902 1.00 93.56 209 ASN A C 1
ATOM 1614 O O . ASN A 1 209 ? 8.440 -4.486 3.159 1.00 93.56 209 ASN A O 1
ATOM 1618 N N . SER A 1 210 ? 7.387 -5.040 5.055 1.00 93.31 210 SER A N 1
ATOM 1619 C CA . SER A 1 210 ? 8.380 -6.033 5.490 1.00 93.31 210 SER A CA 1
ATOM 1620 C C . SER A 1 210 ? 7.782 -7.347 5.995 1.00 93.31 210 SER A C 1
ATOM 1622 O O . SER A 1 210 ? 8.390 -8.080 6.776 1.00 93.31 210 SER A O 1
ATOM 1624 N N . ASN A 1 211 ? 6.557 -7.654 5.567 1.00 93.31 211 ASN A N 1
ATOM 1625 C CA . ASN A 1 211 ? 5.851 -8.885 5.915 1.00 93.31 211 ASN A CA 1
ATOM 1626 C C . ASN A 1 211 ? 4.916 -9.296 4.759 1.00 93.31 211 ASN A C 1
ATOM 1628 O O . ASN A 1 211 ? 5.054 -8.784 3.648 1.00 93.31 211 ASN A O 1
ATOM 1632 N N . ASN A 1 212 ? 4.010 -10.250 4.966 1.00 90.31 212 ASN A N 1
ATOM 1633 C CA . ASN A 1 212 ? 3.101 -10.690 3.912 1.00 90.31 212 ASN A CA 1
ATOM 1634 C C . ASN A 1 212 ? 2.115 -9.579 3.534 1.00 90.31 212 ASN A C 1
ATOM 1636 O O . ASN A 1 212 ? 1.488 -8.964 4.405 1.00 90.31 212 ASN A O 1
ATOM 1640 N N . LEU A 1 213 ? 1.974 -9.376 2.228 1.00 94.81 213 LEU A N 1
ATOM 1641 C CA . LEU A 1 213 ? 1.140 -8.346 1.628 1.00 94.81 213 LEU A CA 1
ATOM 1642 C C . LEU A 1 213 ? 0.391 -8.936 0.434 1.00 94.81 213 LEU A C 1
ATOM 1644 O O . LEU A 1 213 ? 1.007 -9.478 -0.481 1.00 94.81 213 LEU A O 1
ATOM 1648 N N . THR A 1 214 ? -0.928 -8.795 0.439 1.00 96.12 214 THR A N 1
ATOM 1649 C CA . THR A 1 214 ? -1.780 -9.097 -0.712 1.00 96.12 214 THR A CA 1
ATOM 1650 C C . THR A 1 214 ? -2.469 -7.817 -1.150 1.00 96.12 214 THR A C 1
ATOM 1652 O O . THR A 1 214 ? -3.040 -7.113 -0.315 1.00 96.12 214 THR A O 1
ATOM 1655 N N . ILE A 1 215 ? -2.380 -7.505 -2.441 1.00 97.81 215 ILE A N 1
ATOM 1656 C CA . ILE A 1 215 ? -3.052 -6.364 -3.057 1.00 97.81 215 ILE A CA 1
ATOM 1657 C C . ILE A 1 215 ? -3.827 -6.861 -4.274 1.00 97.81 215 ILE A C 1
ATOM 1659 O O . ILE A 1 215 ? -3.231 -7.432 -5.187 1.00 97.81 215 ILE A O 1
ATOM 1663 N N . THR A 1 216 ? -5.132 -6.616 -4.295 1.00 97.38 216 THR A N 1
ATOM 1664 C CA . THR A 1 216 ? -6.035 -6.967 -5.394 1.00 97.38 216 THR A CA 1
ATOM 1665 C C . THR A 1 216 ? -6.806 -5.747 -5.875 1.00 97.38 216 THR A C 1
ATOM 1667 O O . THR A 1 216 ? -7.135 -4.848 -5.094 1.00 97.38 216 THR A O 1
ATOM 1670 N N . ASP A 1 217 ? -7.058 -5.696 -7.183 1.00 97.38 217 ASP A N 1
ATOM 1671 C CA . ASP A 1 217 ? -7.990 -4.760 -7.826 1.00 97.38 217 ASP A CA 1
ATOM 1672 C C . ASP A 1 217 ? -7.735 -3.279 -7.473 1.00 97.38 217 ASP A C 1
ATOM 1674 O O . ASP A 1 217 ? -8.655 -2.473 -7.346 1.00 97.38 217 ASP A O 1
ATOM 1678 N N . SER A 1 218 ? -6.470 -2.905 -7.263 1.00 98.75 218 SER A N 1
ATOM 1679 C CA . SER A 1 218 ? -6.094 -1.610 -6.683 1.00 98.75 218 SER A CA 1
ATOM 1680 C C . SER A 1 218 ? -5.327 -0.712 -7.654 1.00 98.75 218 SER A C 1
ATOM 1682 O O . SER A 1 218 ? -4.736 -1.157 -8.635 1.00 98.75 218 SER A O 1
ATOM 1684 N N . THR A 1 219 ? -5.319 0.592 -7.383 1.00 98.88 219 THR A N 1
ATOM 1685 C CA . THR A 1 219 ? -4.628 1.598 -8.204 1.00 98.88 219 THR A CA 1
ATOM 1686 C C . THR A 1 219 ? -3.599 2.377 -7.390 1.00 98.88 219 THR A C 1
ATOM 1688 O O . THR A 1 219 ? -3.911 2.895 -6.319 1.00 98.88 219 THR A O 1
ATOM 1691 N N . PHE A 1 220 ? -2.394 2.513 -7.937 1.00 98.75 220 PHE A N 1
ATOM 1692 C CA . PHE A 1 220 ? -1.315 3.371 -7.459 1.00 98.75 220 PHE A CA 1
ATOM 1693 C C . PHE A 1 220 ? -1.045 4.439 -8.513 1.00 98.75 220 PHE A C 1
ATOM 1695 O O . PHE A 1 220 ? -0.522 4.132 -9.586 1.00 98.75 220 PHE A O 1
ATOM 1702 N N . GLU A 1 221 ? -1.406 5.682 -8.213 1.00 98.69 221 GLU A N 1
ATOM 1703 C CA . GLU A 1 221 ? -1.343 6.783 -9.167 1.00 98.69 221 GLU A CA 1
ATOM 1704 C C . GLU A 1 221 ? -0.606 8.004 -8.607 1.00 98.69 221 GLU A C 1
ATOM 1706 O O . GLU A 1 221 ? -0.882 8.454 -7.493 1.00 98.69 221 GLU A O 1
ATOM 1711 N N . ASN A 1 222 ? 0.311 8.569 -9.400 1.00 98.12 222 ASN A N 1
ATOM 1712 C CA . ASN A 1 222 ? 1.027 9.814 -9.087 1.00 98.12 222 ASN A CA 1
ATOM 1713 C C . ASN A 1 222 ? 1.762 9.797 -7.729 1.00 98.12 222 ASN A C 1
ATOM 1715 O O . ASN A 1 222 ? 1.953 10.840 -7.101 1.00 98.12 222 ASN A O 1
ATOM 1719 N N . ASN A 1 223 ? 2.163 8.624 -7.231 1.00 96.56 223 ASN A N 1
ATOM 1720 C CA . ASN A 1 223 ? 2.919 8.538 -5.984 1.00 96.56 223 ASN A CA 1
ATOM 1721 C C . ASN A 1 223 ? 4.395 8.872 -6.241 1.00 96.56 223 ASN A C 1
ATOM 1723 O O . ASN A 1 223 ? 4.925 8.552 -7.306 1.00 96.56 223 ASN A O 1
ATOM 1727 N N . THR A 1 224 ? 5.056 9.528 -5.283 1.00 94.12 224 THR A N 1
ATOM 1728 C CA . THR A 1 224 ? 6.413 10.067 -5.463 1.00 94.12 224 THR A CA 1
ATOM 1729 C C . THR A 1 224 ? 7.331 9.740 -4.287 1.00 94.12 224 THR A C 1
ATOM 1731 O O . THR A 1 224 ? 7.020 10.066 -3.145 1.00 94.12 224 THR A O 1
ATOM 1734 N N . SER A 1 225 ? 8.492 9.134 -4.544 1.00 89.69 225 SER A N 1
ATOM 1735 C CA . SER A 1 225 ? 9.536 8.932 -3.521 1.00 89.69 225 SER A CA 1
ATOM 1736 C C . SER A 1 225 ? 10.921 8.797 -4.126 1.00 89.69 225 SER A C 1
ATOM 1738 O O . SER A 1 225 ? 11.028 8.485 -5.298 1.00 89.69 225 SER A O 1
ATOM 1740 N N . SER A 1 226 ? 11.982 8.861 -3.327 1.00 85.06 226 SER A N 1
ATOM 1741 C CA . SER A 1 226 ? 13.335 8.563 -3.813 1.00 85.06 226 SER A CA 1
ATOM 1742 C C . SER A 1 226 ? 13.485 7.139 -4.388 1.00 85.06 226 SER A C 1
ATOM 1744 O O . SER A 1 226 ? 13.996 6.996 -5.495 1.00 85.06 226 SER A O 1
ATOM 1746 N N . ASP A 1 227 ? 12.997 6.091 -3.712 1.00 82.56 227 ASP A N 1
ATOM 1747 C CA . ASP A 1 227 ? 13.279 4.696 -4.103 1.00 82.56 227 ASP A CA 1
ATOM 1748 C C . ASP A 1 227 ? 12.089 3.920 -4.681 1.00 82.56 227 ASP A C 1
ATOM 1750 O O . ASP A 1 227 ? 12.129 3.547 -5.853 1.00 82.56 227 ASP A O 1
ATOM 1754 N N . GLY A 1 228 ? 11.062 3.632 -3.873 1.00 81.81 228 GLY A N 1
ATOM 1755 C CA . GLY A 1 228 ? 9.883 2.859 -4.281 1.00 81.81 228 GLY A CA 1
ATOM 1756 C C . GLY A 1 228 ? 8.639 3.735 -4.370 1.00 81.81 228 GLY A C 1
ATOM 1757 O O . GLY A 1 228 ? 7.917 3.879 -3.387 1.00 81.81 228 GLY A O 1
ATOM 1758 N N . SER A 1 229 ? 8.351 4.332 -5.527 1.00 84.44 229 SER A N 1
ATOM 1759 C CA . SER A 1 229 ? 7.270 5.330 -5.607 1.00 84.44 229 SER A CA 1
ATOM 1760 C C . SER A 1 229 ? 5.900 4.771 -5.239 1.00 84.44 229 SER A C 1
ATOM 1762 O O . SER A 1 229 ? 5.136 5.445 -4.555 1.00 84.44 229 SER A O 1
ATOM 1764 N N . ALA A 1 230 ? 5.602 3.521 -5.590 1.00 93.25 230 ALA A N 1
ATOM 1765 C CA . ALA A 1 230 ? 4.413 2.845 -5.091 1.00 93.25 230 ALA A CA 1
ATOM 1766 C C . ALA A 1 230 ? 4.750 1.979 -3.872 1.00 93.25 230 ALA A C 1
ATOM 1768 O O . ALA A 1 230 ? 4.260 2.234 -2.770 1.00 93.25 230 ALA A O 1
ATOM 1769 N N . ILE A 1 231 ? 5.584 0.954 -4.057 1.00 94.94 231 ILE A N 1
ATOM 1770 C CA . ILE A 1 231 ? 5.783 -0.098 -3.057 1.00 94.94 231 ILE A CA 1
ATOM 1771 C C . ILE A 1 231 ? 7.274 -0.317 -2.814 1.00 94.94 231 ILE A C 1
ATOM 1773 O O . ILE A 1 231 ? 8.057 -0.472 -3.749 1.00 94.94 231 ILE A O 1
ATOM 1777 N N . TYR A 1 232 ? 7.651 -0.388 -1.542 1.00 94.31 232 TYR A N 1
ATOM 1778 C CA . TYR A 1 232 ? 8.970 -0.814 -1.093 1.00 94.31 232 TYR A CA 1
ATOM 1779 C C . TYR A 1 232 ? 8.834 -2.086 -0.255 1.00 94.31 232 TYR A C 1
ATOM 1781 O O . TYR A 1 232 ? 8.215 -2.059 0.809 1.00 94.31 232 TYR A O 1
ATOM 1789 N N . CYS A 1 233 ? 9.423 -3.189 -0.710 1.00 93.88 233 CYS A N 1
ATOM 1790 C CA . CYS A 1 233 ? 9.405 -4.483 -0.031 1.00 93.88 233 CYS A CA 1
ATOM 1791 C C . CYS A 1 233 ? 10.788 -4.828 0.540 1.00 93.88 233 CYS A C 1
ATOM 1793 O O . CYS A 1 233 ? 11.770 -4.881 -0.201 1.00 93.88 233 CYS A O 1
ATOM 1795 N N . LEU A 1 234 ? 10.852 -5.113 1.844 1.00 92.88 234 LEU A N 1
ATOM 1796 C CA . LEU A 1 234 ? 12.063 -5.507 2.567 1.00 92.88 234 LEU A CA 1
ATOM 1797 C C . LEU A 1 234 ? 11.884 -6.837 3.288 1.00 92.88 234 LEU A C 1
ATOM 1799 O O . LEU A 1 234 ? 11.127 -6.906 4.253 1.00 92.88 234 LEU A O 1
ATOM 1803 N N . ASN A 1 235 ? 12.652 -7.863 2.919 1.00 93.12 235 ASN A N 1
ATOM 1804 C CA . ASN A 1 235 ? 12.616 -9.172 3.584 1.00 93.12 235 ASN A CA 1
ATOM 1805 C C . ASN A 1 235 ? 11.198 -9.782 3.671 1.00 93.12 235 ASN A C 1
ATOM 1807 O O . ASN A 1 235 ? 10.909 -10.575 4.573 1.00 93.12 235 ASN A O 1
ATOM 1811 N N . SER A 1 236 ? 10.293 -9.397 2.765 1.00 89.44 236 SER A N 1
ATOM 1812 C CA . SER A 1 236 ? 8.944 -9.947 2.713 1.00 89.44 236 SER A CA 1
ATOM 1813 C C . SER A 1 236 ? 8.991 -11.328 2.075 1.00 89.44 236 SER A C 1
ATOM 1815 O O . SER A 1 236 ? 9.496 -11.512 0.967 1.00 89.44 236 SER A O 1
ATOM 1817 N N . LYS A 1 237 ? 8.443 -12.317 2.781 1.00 85.88 237 LYS A N 1
ATOM 1818 C CA . LYS A 1 237 ? 8.443 -13.699 2.300 1.00 85.88 237 LYS A CA 1
ATOM 1819 C C . LYS A 1 237 ? 7.542 -13.887 1.090 1.00 85.88 237 LYS A C 1
ATOM 1821 O O . LYS A 1 237 ? 7.936 -14.604 0.180 1.00 85.88 237 LYS A O 1
ATOM 1826 N N . ASN A 1 238 ? 6.363 -13.262 1.112 1.00 86.75 238 ASN A N 1
ATOM 1827 C CA . ASN A 1 238 ? 5.320 -13.445 0.112 1.00 86.75 238 ASN A CA 1
ATOM 1828 C C . ASN A 1 238 ? 4.554 -12.128 -0.087 1.00 86.75 238 ASN A C 1
ATOM 1830 O O . ASN A 1 238 ? 3.809 -11.696 0.798 1.00 86.75 238 ASN A O 1
ATOM 1834 N N . THR A 1 239 ? 4.740 -11.496 -1.243 1.00 94.25 239 THR A N 1
ATOM 1835 C CA . THR A 1 239 ? 3.933 -10.358 -1.695 1.00 94.25 239 THR A CA 1
ATOM 1836 C C . THR A 1 239 ? 3.222 -10.736 -2.992 1.00 94.25 239 THR A C 1
ATOM 1838 O O . THR A 1 239 ? 3.883 -11.082 -3.968 1.00 94.25 239 THR A O 1
ATOM 1841 N N . LEU A 1 240 ? 1.890 -10.667 -3.000 1.00 96.44 240 LEU A N 1
ATOM 1842 C CA . LEU A 1 240 ? 1.054 -10.866 -4.186 1.00 96.44 240 LEU A CA 1
ATOM 1843 C C . LEU A 1 240 ? 0.398 -9.541 -4.570 1.00 96.44 240 LEU A C 1
ATOM 1845 O O . LEU A 1 240 ? -0.238 -8.898 -3.735 1.00 96.44 240 LEU A O 1
ATOM 1849 N N . ILE A 1 241 ? 0.526 -9.167 -5.837 1.00 98.00 241 ILE A N 1
ATOM 1850 C CA . ILE A 1 241 ? -0.112 -7.999 -6.437 1.00 98.00 241 ILE A CA 1
ATOM 1851 C C . ILE A 1 241 ? -0.873 -8.491 -7.662 1.00 98.00 241 ILE A C 1
ATOM 1853 O O . ILE A 1 241 ? -0.259 -8.986 -8.600 1.00 98.00 241 ILE A O 1
ATOM 1857 N N . GLN A 1 242 ? -2.194 -8.367 -7.671 1.00 98.06 242 GLN A N 1
ATOM 1858 C CA . GLN A 1 242 ? -3.024 -8.902 -8.744 1.00 98.06 242 GLN A CA 1
ATOM 1859 C C . GLN A 1 242 ? -4.050 -7.872 -9.217 1.00 98.06 242 GLN A C 1
ATOM 1861 O O . GLN A 1 242 ? -4.613 -7.134 -8.409 1.00 98.06 242 GLN A O 1
ATOM 1866 N N . ASN A 1 243 ? -4.292 -7.818 -10.530 1.00 97.56 243 ASN A N 1
ATOM 1867 C CA . ASN A 1 243 ? -5.269 -6.918 -11.158 1.00 97.56 243 ASN A CA 1
ATOM 1868 C C . ASN A 1 243 ? -5.066 -5.439 -10.778 1.00 97.56 243 ASN A C 1
ATOM 1870 O O . ASN A 1 243 ? -6.022 -4.698 -10.553 1.00 97.56 243 ASN A O 1
ATOM 1874 N N . CYS A 1 244 ? -3.814 -5.006 -10.647 1.00 98.81 244 CYS A N 1
ATOM 1875 C CA . CYS A 1 244 ? -3.490 -3.659 -10.195 1.00 98.81 244 CYS A CA 1
ATOM 1876 C C . CYS A 1 244 ? -3.071 -2.743 -11.347 1.00 98.81 244 CYS A C 1
ATOM 1878 O O . CYS A 1 244 ? -2.545 -3.188 -12.368 1.00 98.81 244 CYS A O 1
ATOM 1880 N N . LEU A 1 245 ? -3.245 -1.438 -11.142 1.00 98.81 245 LEU A N 1
ATOM 1881 C CA . LEU A 1 245 ? -2.739 -0.389 -12.024 1.00 98.81 245 LEU A CA 1
ATOM 1882 C C . LEU A 1 245 ? -1.674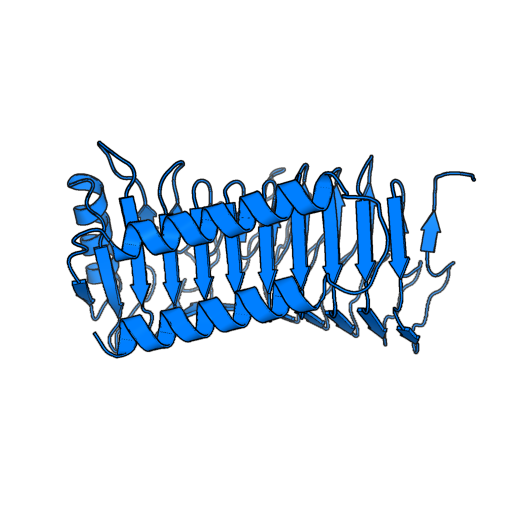 0.441 -11.303 1.00 98.81 245 LEU A C 1
ATOM 1884 O O . LEU A 1 245 ? -1.950 1.034 -10.262 1.00 98.81 245 LEU A O 1
ATOM 1888 N N . PHE A 1 246 ? -0.488 0.542 -11.896 1.00 98.81 246 PHE A N 1
ATOM 1889 C CA . PHE A 1 246 ? 0.582 1.449 -11.495 1.00 98.81 246 PHE A CA 1
ATOM 1890 C C . PHE A 1 246 ? 0.768 2.510 -12.572 1.00 98.81 246 PHE A C 1
ATOM 1892 O O . PHE A 1 246 ? 1.325 2.223 -13.635 1.00 98.81 246 PHE A O 1
ATOM 1899 N N . LYS A 1 247 ? 0.307 3.732 -12.302 1.00 98.69 247 LYS A N 1
ATOM 1900 C CA . LYS A 1 247 ? 0.279 4.815 -13.282 1.00 98.69 247 LYS A CA 1
ATOM 1901 C C . LYS A 1 247 ? 1.000 6.066 -12.796 1.00 98.69 247 LYS A C 1
ATOM 1903 O O . LYS A 1 247 ? 0.730 6.546 -11.698 1.00 98.69 247 LYS A O 1
ATOM 1908 N N . ASN A 1 248 ? 1.860 6.637 -13.640 1.00 98.31 248 ASN A N 1
ATOM 1909 C CA . ASN A 1 248 ? 2.500 7.937 -13.395 1.00 98.31 248 ASN A CA 1
ATOM 1910 C C . ASN A 1 248 ? 3.245 8.040 -12.045 1.00 98.31 248 ASN A C 1
ATOM 1912 O O . ASN A 1 248 ? 3.414 9.133 -11.502 1.00 98.31 248 ASN A O 1
ATOM 1916 N N . ASN A 1 249 ? 3.680 6.921 -11.461 1.00 97.75 249 ASN A N 1
ATOM 1917 C CA . ASN A 1 249 ? 4.431 6.960 -10.211 1.00 97.75 249 ASN A CA 1
ATOM 1918 C C . ASN A 1 249 ? 5.875 7.371 -10.508 1.00 97.75 249 ASN A C 1
ATOM 1920 O O . ASN A 1 249 ? 6.473 6.899 -11.474 1.00 97.75 249 ASN A O 1
ATOM 1924 N N . THR A 1 250 ? 6.442 8.245 -9.680 1.00 96.06 250 THR A N 1
ATOM 1925 C CA . THR A 1 250 ? 7.762 8.844 -9.911 1.00 96.06 250 THR A CA 1
ATOM 1926 C C . THR A 1 250 ? 8.729 8.477 -8.797 1.00 96.06 250 THR A C 1
ATOM 1928 O O . THR A 1 250 ? 8.524 8.847 -7.642 1.00 96.06 250 THR A O 1
ATOM 1931 N N . ALA A 1 251 ? 9.801 7.768 -9.139 1.00 91.88 251 ALA A N 1
ATOM 1932 C CA . ALA A 1 251 ? 10.930 7.546 -8.247 1.00 91.88 251 ALA A CA 1
ATOM 1933 C C . ALA A 1 251 ? 12.266 7.892 -8.892 1.00 91.88 251 ALA A C 1
ATOM 1935 O O . ALA A 1 251 ? 12.354 7.976 -10.111 1.00 91.88 251 ALA A O 1
ATOM 1936 N N . ASN A 1 252 ? 13.325 8.039 -8.089 1.00 90.81 252 ASN A N 1
ATOM 1937 C CA . ASN A 1 252 ? 14.678 7.981 -8.643 1.00 90.81 252 ASN A CA 1
ATOM 1938 C C . ASN A 1 252 ? 14.979 6.540 -9.072 1.00 90.81 252 ASN A C 1
ATOM 1940 O O . ASN A 1 252 ? 15.459 6.325 -10.180 1.00 90.81 252 ASN A O 1
ATOM 1944 N N . SER A 1 253 ? 14.636 5.556 -8.233 1.00 92.25 253 SER A N 1
ATOM 1945 C CA . SER A 1 253 ? 14.900 4.139 -8.507 1.00 92.25 253 SER A CA 1
ATOM 1946 C C . SER A 1 253 ? 13.784 3.474 -9.328 1.00 92.25 253 SER A C 1
ATOM 1948 O O . SER A 1 253 ? 13.976 3.225 -10.519 1.00 92.25 253 SER A O 1
ATOM 1950 N N . SER A 1 254 ? 12.628 3.161 -8.725 1.00 94.75 254 SER A N 1
ATOM 1951 C CA . SER A 1 254 ? 11.592 2.324 -9.360 1.00 94.75 254 SER A CA 1
ATOM 1952 C C . SER A 1 254 ? 10.188 2.497 -8.779 1.00 94.75 254 SER A C 1
ATOM 1954 O O . SER A 1 254 ? 10.016 3.011 -7.677 1.00 94.75 254 SER A O 1
ATOM 1956 N N . THR A 1 255 ? 9.173 1.977 -9.473 1.00 96.12 255 THR A N 1
ATOM 1957 C CA . THR A 1 255 ? 7.814 1.884 -8.912 1.00 96.12 255 THR A CA 1
ATOM 1958 C C . THR A 1 255 ? 7.712 0.850 -7.797 1.00 96.12 255 THR A C 1
ATOM 1960 O O . THR A 1 255 ? 7.140 1.139 -6.741 1.00 96.12 255 THR A O 1
ATOM 1963 N N . ILE A 1 256 ? 8.290 -0.336 -8.012 1.00 96.81 256 ILE A N 1
ATOM 1964 C CA . ILE A 1 256 ? 8.376 -1.401 -7.012 1.00 96.81 256 ILE A CA 1
ATOM 1965 C C . ILE A 1 256 ? 9.843 -1.654 -6.670 1.00 96.81 256 ILE A C 1
ATOM 1967 O O . ILE A 1 256 ? 10.596 -2.230 -7.455 1.00 96.81 256 ILE A O 1
ATOM 1971 N N . TYR A 1 257 ? 10.234 -1.274 -5.459 1.00 95.00 257 TYR A N 1
ATOM 1972 C CA . TYR A 1 257 ? 11.563 -1.554 -4.936 1.00 95.00 257 TYR A CA 1
ATOM 1973 C C . TYR A 1 257 ? 11.543 -2.855 -4.132 1.00 95.00 257 TYR A C 1
ATOM 1975 O O . TYR A 1 257 ? 10.746 -3.006 -3.205 1.00 95.00 257 TYR A O 1
ATOM 1983 N N . ASN A 1 258 ? 12.418 -3.800 -4.468 1.00 94.50 258 ASN A N 1
ATOM 1984 C CA . ASN A 1 258 ? 12.485 -5.111 -3.836 1.00 94.50 258 ASN A CA 1
ATOM 1985 C C . ASN A 1 258 ? 13.883 -5.381 -3.270 1.00 94.50 258 ASN A C 1
ATOM 1987 O O . ASN A 1 258 ? 14.830 -5.662 -4.008 1.00 94.50 258 ASN A O 1
ATOM 1991 N N . LEU A 1 259 ? 13.977 -5.378 -1.943 1.00 93.06 259 LEU A N 1
ATOM 1992 C CA . LEU A 1 259 ? 15.165 -5.773 -1.204 1.00 93.06 259 LEU A CA 1
ATOM 1993 C C . LEU A 1 259 ? 14.901 -7.113 -0.503 1.00 93.06 259 LEU A C 1
ATOM 1995 O O . LEU A 1 259 ? 14.200 -7.173 0.511 1.00 93.06 259 LEU A O 1
ATOM 1999 N N . ASN A 1 260 ? 15.449 -8.195 -1.066 1.00 93.44 260 ASN A N 1
ATOM 2000 C CA . ASN A 1 260 ? 15.379 -9.549 -0.501 1.00 93.44 260 ASN A CA 1
ATOM 2001 C C . ASN A 1 260 ? 13.943 -10.065 -0.229 1.00 93.44 260 ASN A C 1
ATOM 2003 O O . ASN A 1 260 ? 13.686 -10.705 0.790 1.00 93.44 260 ASN A O 1
ATOM 2007 N N . SER A 1 261 ? 12.989 -9.766 -1.116 1.00 94.75 261 SER A N 1
ATOM 2008 C CA . SER A 1 261 ? 11.596 -10.232 -1.014 1.00 94.75 261 SER A CA 1
ATOM 2009 C C . SER A 1 261 ? 11.156 -11.046 -2.234 1.00 94.75 261 SER A C 1
ATOM 2011 O O . SER A 1 261 ? 11.723 -10.891 -3.316 1.00 94.75 261 SER A O 1
ATOM 2013 N N . ASN A 1 262 ? 10.104 -11.859 -2.087 1.00 93.94 262 ASN A N 1
ATOM 2014 C CA . ASN A 1 262 ? 9.453 -12.537 -3.216 1.00 93.94 262 ASN A CA 1
ATOM 2015 C C . ASN A 1 262 ? 8.156 -11.812 -3.587 1.00 93.94 262 ASN A C 1
ATOM 2017 O O . ASN A 1 262 ? 7.248 -11.701 -2.758 1.00 93.94 262 ASN A O 1
ATOM 2021 N N . ILE A 1 263 ? 8.079 -11.321 -4.823 1.00 96.56 263 ILE A N 1
ATOM 2022 C CA . ILE A 1 263 ? 6.939 -10.559 -5.336 1.00 96.56 263 ILE A CA 1
ATOM 2023 C C . ILE A 1 263 ? 6.376 -11.268 -6.572 1.00 96.56 263 ILE A C 1
ATOM 2025 O O . ILE A 1 263 ? 7.093 -11.426 -7.555 1.00 96.56 263 ILE A O 1
ATOM 2029 N N . SER A 1 264 ? 5.097 -11.646 -6.541 1.00 97.00 264 SER A N 1
ATOM 2030 C CA . SER A 1 264 ? 4.333 -12.011 -7.743 1.00 97.00 264 SER A CA 1
ATOM 2031 C C . SER A 1 264 ? 3.446 -10.836 -8.135 1.00 97.00 264 SER A C 1
ATOM 2033 O O . SER A 1 264 ? 2.690 -10.326 -7.302 1.00 97.00 264 SER A O 1
ATOM 2035 N N . VAL A 1 265 ? 3.559 -10.386 -9.383 1.00 98.06 265 VAL A N 1
ATOM 2036 C CA . VAL A 1 265 ? 2.689 -9.374 -9.981 1.00 98.06 265 VAL A CA 1
ATOM 2037 C C . VAL A 1 265 ? 1.945 -10.006 -11.146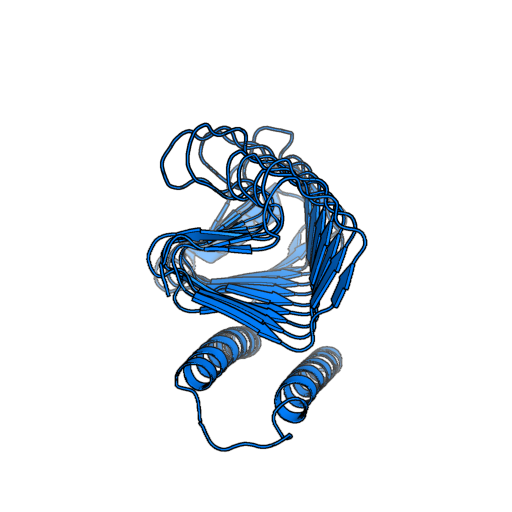 1.00 98.06 265 VAL A C 1
ATOM 2039 O O . VAL A 1 265 ? 2.555 -10.455 -12.116 1.00 98.06 265 VAL A O 1
ATOM 2042 N N . GLU A 1 266 ? 0.623 -10.015 -11.058 1.00 98.19 266 GLU A N 1
ATOM 2043 C CA . GLU A 1 266 ? -0.242 -10.777 -11.948 1.00 98.19 266 GLU A CA 1
ATOM 2044 C C . GLU A 1 266 ? -1.324 -9.893 -12.557 1.00 98.19 266 GLU A C 1
ATOM 2046 O O . GLU A 1 266 ? -1.920 -9.062 -11.869 1.00 98.19 266 GLU A O 1
ATOM 2051 N N . ASN A 1 267 ? -1.601 -10.082 -13.849 1.00 98.06 267 ASN A N 1
ATOM 2052 C CA . ASN A 1 267 ? -2.702 -9.425 -14.565 1.00 98.06 267 ASN A CA 1
ATOM 2053 C C . ASN A 1 267 ? -2.732 -7.897 -14.351 1.00 98.06 267 ASN A C 1
ATOM 2055 O O . ASN A 1 267 ? -3.798 -7.296 -14.229 1.00 98.06 267 ASN A O 1
ATOM 2059 N N . SER A 1 268 ? -1.560 -7.275 -14.216 1.00 98.75 268 SER A N 1
ATOM 2060 C CA . SER A 1 268 ? -1.431 -5.883 -13.783 1.00 98.75 268 SER A CA 1
ATOM 2061 C C . SER A 1 268 ? -0.828 -5.007 -14.874 1.00 98.75 268 SER A C 1
ATOM 2063 O O . SER A 1 268 ? -0.134 -5.478 -15.778 1.00 98.75 268 SER A O 1
ATOM 2065 N N . ILE A 1 269 ? -1.088 -3.709 -14.778 1.00 98.81 269 ILE A N 1
ATOM 2066 C CA . ILE A 1 269 ? -0.673 -2.717 -15.766 1.00 98.81 269 ILE A CA 1
ATOM 2067 C C . ILE A 1 269 ? 0.315 -1.751 -15.118 1.00 98.81 269 ILE A C 1
ATOM 2069 O O . ILE A 1 269 ? 0.032 -1.163 -14.076 1.00 98.81 269 ILE A O 1
ATOM 2073 N N . PHE A 1 270 ? 1.456 -1.556 -15.769 1.00 98.75 270 PHE A N 1
ATOM 2074 C CA . PHE A 1 270 ? 2.381 -0.462 -15.514 1.00 98.75 270 PHE A CA 1
ATOM 2075 C C . PHE A 1 270 ? 2.299 0.505 -16.690 1.00 98.75 270 PHE A C 1
ATOM 2077 O O . PHE A 1 270 ? 2.534 0.115 -17.836 1.00 98.75 270 PHE A O 1
ATOM 2084 N N . GLU A 1 271 ? 1.980 1.763 -16.409 1.00 98.62 271 GLU A N 1
ATOM 2085 C CA . GLU A 1 271 ? 1.798 2.794 -17.424 1.00 98.62 271 GLU A CA 1
ATOM 2086 C C . GLU A 1 271 ? 2.507 4.085 -17.010 1.00 98.62 271 GLU A C 1
ATOM 2088 O O . GLU A 1 271 ? 2.222 4.651 -15.953 1.00 98.62 271 GLU A O 1
ATOM 2093 N N . SER A 1 272 ? 3.402 4.584 -17.864 1.00 97.94 272 SER A N 1
ATOM 2094 C CA . SER A 1 272 ? 3.969 5.934 -17.726 1.00 97.94 272 SER A CA 1
ATOM 2095 C C . SER A 1 272 ? 4.639 6.215 -16.375 1.00 97.94 272 SER A C 1
ATOM 2097 O O . SER A 1 272 ? 4.700 7.360 -15.928 1.00 97.94 272 SER A O 1
ATOM 2099 N N . ASN A 1 273 ? 5.155 5.185 -15.700 1.00 97.81 273 ASN A N 1
ATOM 2100 C CA . ASN A 1 273 ? 5.941 5.387 -14.488 1.00 97.81 273 ASN A CA 1
ATOM 2101 C C . ASN A 1 273 ? 7.326 5.953 -14.836 1.00 97.81 273 ASN A C 1
ATOM 2103 O O . ASN A 1 273 ? 7.882 5.690 -15.906 1.00 97.81 273 ASN A O 1
ATOM 2107 N N . ASN A 1 274 ? 7.893 6.724 -13.917 1.00 95.44 274 ASN A N 1
ATOM 2108 C CA . ASN A 1 274 ? 9.156 7.419 -14.108 1.00 95.44 274 ASN A CA 1
ATOM 2109 C C . ASN A 1 274 ? 10.177 6.997 -13.047 1.00 95.44 274 ASN A C 1
ATOM 2111 O O . ASN A 1 274 ? 9.861 6.911 -11.861 1.00 95.44 274 ASN A O 1
ATOM 2115 N N . GLY A 1 275 ? 11.403 6.750 -13.493 1.00 93.31 275 GLY A N 1
ATOM 2116 C CA . GLY A 1 275 ? 12.559 6.423 -12.666 1.00 93.31 275 GLY A CA 1
ATOM 2117 C C . GLY A 1 275 ? 13.676 5.805 -13.489 1.00 93.31 275 GLY A C 1
ATOM 2118 O O . GLY A 1 275 ? 13.507 5.561 -14.684 1.00 93.31 275 GLY A O 1
ATOM 2119 N N . GLU A 1 276 ? 14.828 5.550 -12.868 1.00 94.56 276 GLU A N 1
ATOM 2120 C CA . GLU A 1 276 ? 15.927 4.861 -13.547 1.00 94.56 276 GLU A CA 1
ATOM 2121 C C . GLU A 1 276 ? 15.486 3.473 -14.032 1.00 94.56 276 GLU A C 1
ATOM 2123 O O . GLU A 1 276 ? 15.820 3.076 -15.143 1.00 94.56 276 GLU A O 1
ATOM 2128 N N . TYR A 1 277 ? 14.687 2.755 -13.245 1.00 95.69 277 TYR A N 1
ATOM 2129 C CA . TYR A 1 277 ? 14.115 1.457 -13.596 1.00 95.69 277 TYR A CA 1
ATOM 2130 C C . TYR A 1 277 ? 12.629 1.451 -13.219 1.00 95.69 277 TYR A C 1
ATOM 2132 O O . TYR A 1 277 ? 12.252 0.932 -12.168 1.00 95.69 277 TYR A O 1
ATOM 2140 N N . PRO A 1 278 ? 11.764 2.073 -14.039 1.00 96.12 278 PRO A N 1
ATOM 2141 C CA . PRO A 1 278 ? 10.431 2.514 -13.641 1.00 96.12 278 PRO A CA 1
ATOM 2142 C C . PRO A 1 278 ? 9.460 1.384 -13.284 1.00 96.12 278 PRO A C 1
ATOM 2144 O O . PRO A 1 278 ? 8.379 1.668 -12.780 1.00 96.12 278 PRO A O 1
ATOM 2147 N N . ILE A 1 279 ? 9.822 0.117 -13.487 1.00 96.56 279 ILE A N 1
ATOM 2148 C CA . ILE A 1 279 ? 9.013 -1.032 -13.072 1.00 96.56 279 ILE A CA 1
ATOM 2149 C C . ILE A 1 279 ? 9.530 -1.593 -11.751 1.00 96.56 279 ILE A C 1
ATOM 2151 O O . ILE A 1 279 ? 8.804 -1.598 -10.756 1.00 96.56 279 ILE A O 1
ATOM 2155 N N . GLY A 1 280 ? 10.791 -2.030 -11.734 1.00 95.38 280 GLY A N 1
ATOM 2156 C CA . GLY A 1 280 ? 11.341 -2.805 -10.630 1.00 95.38 280 GLY A CA 1
ATOM 2157 C C . GLY A 1 280 ? 12.822 -2.558 -10.375 1.00 95.38 280 GLY A C 1
ATOM 2158 O O . GLY A 1 280 ? 13.624 -2.489 -11.308 1.00 95.38 280 GLY A O 1
ATOM 2159 N N . TYR A 1 281 ? 13.193 -2.496 -9.099 1.00 95.12 281 TYR A N 1
ATOM 2160 C CA . TYR A 1 281 ? 14.586 -2.501 -8.656 1.00 95.12 281 TYR A CA 1
ATOM 2161 C C . TYR A 1 281 ? 14.804 -3.659 -7.683 1.00 95.12 281 TYR A C 1
ATOM 2163 O O . TYR A 1 281 ? 14.313 -3.627 -6.557 1.00 95.12 281 TYR A O 1
ATOM 2171 N N . LEU A 1 282 ? 15.491 -4.709 -8.135 1.00 94.12 282 LEU A N 1
ATOM 2172 C CA . LEU A 1 282 ? 15.673 -5.954 -7.389 1.00 94.12 282 LEU A CA 1
ATOM 2173 C C . LEU A 1 282 ? 17.107 -6.044 -6.872 1.00 94.12 282 LEU A C 1
ATOM 2175 O O . LEU A 1 282 ? 18.059 -6.107 -7.656 1.00 94.12 282 LEU A O 1
ATOM 2179 N N . LEU A 1 283 ? 17.254 -6.083 -5.552 1.00 91.69 283 LEU A N 1
ATOM 2180 C CA . LEU A 1 283 ? 18.534 -6.222 -4.869 1.00 91.69 283 LEU A CA 1
ATOM 2181 C C . LEU A 1 283 ? 18.625 -7.514 -4.066 1.00 91.69 283 LEU A C 1
ATOM 2183 O O . LEU A 1 283 ? 17.623 -8.085 -3.627 1.00 91.69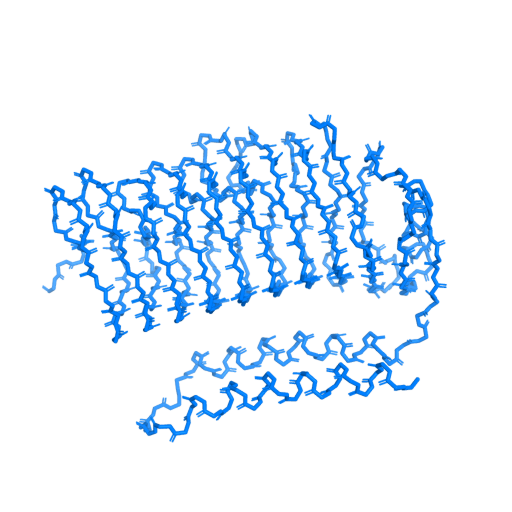 283 LEU A O 1
ATOM 2187 N N . GLU A 1 284 ? 19.871 -7.931 -3.839 1.00 88.56 284 GLU A N 1
ATOM 2188 C CA . GLU A 1 284 ? 20.216 -9.147 -3.104 1.00 88.56 284 GLU A CA 1
ATOM 2189 C C . GLU A 1 284 ? 19.502 -10.369 -3.702 1.00 88.56 284 GLU A C 1
ATOM 2191 O O . GLU A 1 284 ? 19.598 -10.615 -4.898 1.00 88.56 284 GLU A O 1
ATOM 2196 N N . LYS A 1 285 ? 18.760 -11.137 -2.898 1.00 86.25 285 LYS A N 1
ATOM 2197 C CA . LYS A 1 285 ? 17.981 -12.291 -3.370 1.00 86.25 285 LYS A CA 1
ATOM 2198 C C . LYS A 1 285 ? 16.541 -11.926 -3.743 1.00 86.25 285 LYS A C 1
ATOM 2200 O O . LYS A 1 285 ? 15.681 -12.801 -3.724 1.00 86.25 285 LYS A O 1
ATOM 2205 N N . GLY A 1 286 ? 16.266 -10.653 -4.040 1.00 91.94 286 GLY A N 1
ATOM 2206 C CA . GLY A 1 286 ? 14.946 -10.195 -4.464 1.00 91.94 286 GLY A CA 1
ATOM 2207 C C . GLY A 1 286 ? 14.461 -10.947 -5.705 1.00 91.94 286 GLY A C 1
ATOM 2208 O O . GLY A 1 286 ? 15.204 -11.114 -6.673 1.00 91.94 286 GLY A O 1
ATOM 2209 N N . GLN A 1 287 ? 13.217 -11.416 -5.664 1.00 94.06 287 GLN A N 1
ATOM 2210 C CA . GLN A 1 287 ? 12.564 -12.130 -6.757 1.00 94.06 287 GLN A CA 1
ATOM 2211 C C . GLN A 1 287 ? 11.313 -11.380 -7.200 1.00 94.06 287 GLN A C 1
ATOM 2213 O O . GLN A 1 287 ? 10.534 -10.920 -6.360 1.00 94.06 287 GLN A O 1
ATOM 2218 N N . MET A 1 288 ? 11.117 -11.265 -8.510 1.00 95.38 288 MET A N 1
ATOM 2219 C CA . MET A 1 288 ? 9.912 -10.681 -9.090 1.00 95.38 288 MET A CA 1
ATOM 2220 C C . MET A 1 288 ? 9.416 -11.529 -10.255 1.00 95.38 288 MET A C 1
ATOM 2222 O O . MET A 1 288 ? 10.123 -11.700 -11.247 1.00 95.38 288 MET A O 1
ATOM 2226 N N . ASP A 1 289 ? 8.186 -12.011 -10.148 1.00 96.25 289 ASP A N 1
ATOM 2227 C CA . ASP A 1 289 ? 7.502 -12.719 -11.220 1.00 96.25 289 ASP A CA 1
ATOM 2228 C C . ASP A 1 289 ? 6.438 -11.776 -11.807 1.00 96.25 289 ASP A C 1
ATOM 2230 O O . ASP A 1 289 ? 5.590 -11.261 -11.084 1.00 96.25 289 ASP A O 1
ATOM 2234 N N . LEU A 1 290 ? 6.515 -11.495 -13.109 1.00 97.19 290 LEU A N 1
ATOM 2235 C CA . LEU A 1 290 ? 5.566 -10.668 -13.857 1.00 97.19 290 LEU A CA 1
ATOM 2236 C C . LEU A 1 290 ? 4.762 -11.573 -14.794 1.00 97.19 290 LEU A C 1
ATOM 2238 O O . LEU A 1 290 ? 5.288 -12.077 -15.793 1.00 97.19 290 LEU A O 1
ATOM 2242 N N . LEU A 1 291 ? 3.494 -11.799 -14.465 1.00 97.81 291 LEU A N 1
ATOM 2243 C CA . LEU A 1 291 ? 2.629 -12.765 -15.137 1.00 97.81 291 LEU A CA 1
ATOM 2244 C C . LEU A 1 291 ? 1.423 -12.050 -15.750 1.00 97.81 291 LEU A C 1
ATOM 2246 O O . LEU A 1 291 ? 0.646 -11.411 -15.048 1.00 97.81 291 LEU A O 1
ATOM 2250 N N . ASN A 1 292 ? 1.240 -12.179 -17.066 1.00 98.00 292 ASN A N 1
ATOM 2251 C CA . ASN A 1 292 ? 0.141 -11.532 -17.799 1.00 98.00 292 ASN A CA 1
ATOM 2252 C C . ASN A 1 292 ? 0.087 -10.000 -17.604 1.00 98.00 292 ASN A C 1
ATOM 2254 O O . ASN A 1 292 ? -0.991 -9.409 -17.554 1.00 98.00 292 ASN A O 1
ATOM 2258 N N . CYS A 1 293 ? 1.243 -9.350 -17.458 1.00 98.56 293 CYS A N 1
ATOM 2259 C CA . CYS A 1 293 ? 1.322 -7.914 -17.210 1.00 98.56 293 CYS A CA 1
ATOM 2260 C C . CYS A 1 293 ? 1.429 -7.106 -18.508 1.00 98.56 293 CYS A C 1
ATOM 2262 O O . CYS A 1 293 ? 1.971 -7.573 -19.512 1.00 98.56 293 CYS A O 1
ATOM 2264 N N . GLN A 1 294 ? 0.973 -5.856 -18.467 1.00 98.62 294 GLN A N 1
ATOM 2265 C CA . GLN A 1 294 ? 1.174 -4.880 -19.538 1.00 98.62 294 GLN A CA 1
ATOM 2266 C C . GLN A 1 294 ? 2.127 -3.787 -19.058 1.00 98.62 294 GLN A C 1
ATOM 2268 O O . GLN A 1 294 ? 1.907 -3.195 -18.006 1.00 98.62 294 GLN A O 1
ATOM 2273 N N . ILE A 1 295 ? 3.201 -3.535 -19.806 1.00 98.50 295 ILE A N 1
ATOM 2274 C CA . ILE A 1 295 ? 4.227 -2.547 -19.461 1.00 98.50 295 ILE A CA 1
ATOM 2275 C C . ILE A 1 295 ? 4.380 -1.575 -20.625 1.00 98.50 295 ILE A C 1
ATOM 2277 O O . ILE A 1 295 ? 4.987 -1.914 -21.648 1.00 98.50 295 ILE A O 1
ATOM 2281 N N . THR A 1 296 ? 3.840 -0.367 -20.468 1.00 98.19 296 THR A N 1
ATOM 2282 C CA . THR A 1 296 ? 3.693 0.581 -21.580 1.00 98.19 296 THR A CA 1
ATOM 2283 C C . THR A 1 296 ? 4.057 2.015 -21.223 1.00 98.19 296 THR A C 1
ATOM 2285 O O . THR A 1 296 ? 3.829 2.455 -20.098 1.00 98.19 296 THR A O 1
ATOM 2288 N N . ASN A 1 297 ? 4.545 2.774 -22.206 1.00 97.50 297 ASN A N 1
ATOM 2289 C CA . ASN A 1 297 ? 4.726 4.229 -22.120 1.00 97.50 297 ASN A CA 1
ATOM 2290 C C . ASN A 1 297 ? 5.737 4.723 -21.075 1.00 97.50 297 ASN A C 1
ATOM 2292 O O . ASN A 1 297 ? 5.656 5.860 -20.617 1.00 97.50 297 ASN A O 1
ATOM 2296 N N . HIS A 1 298 ? 6.730 3.910 -20.713 1.00 96.31 298 HIS A N 1
ATOM 2297 C CA . HIS A 1 298 ? 7.802 4.350 -19.820 1.00 96.31 298 HIS A CA 1
ATOM 2298 C C . HIS A 1 298 ? 8.909 5.072 -20.590 1.00 96.31 298 HIS A C 1
ATOM 2300 O O . HIS A 1 298 ? 9.298 4.656 -21.683 1.00 96.31 298 HIS A O 1
ATOM 2306 N N . SER A 1 299 ? 9.469 6.113 -19.976 1.00 93.62 299 SER A N 1
ATOM 2307 C CA . SER A 1 299 ? 10.678 6.791 -20.443 1.00 93.62 299 SER A CA 1
ATOM 2308 C C . SER A 1 299 ? 11.748 6.688 -19.361 1.00 93.62 299 SER A C 1
ATOM 2310 O O . SER A 1 299 ? 11.499 7.075 -18.222 1.00 93.62 299 SER A O 1
ATOM 2312 N N . SER A 1 300 ? 12.921 6.143 -19.688 1.00 94.00 300 SER A N 1
ATOM 2313 C CA . SER A 1 300 ? 14.025 6.013 -18.731 1.00 94.00 300 SER A CA 1
ATOM 2314 C C . SER A 1 300 ? 15.393 6.202 -19.386 1.00 94.00 300 SER A C 1
ATOM 2316 O O . SER A 1 300 ? 15.667 5.740 -20.494 1.00 94.00 300 SER A O 1
ATOM 2318 N N . ASN A 1 301 ? 16.309 6.837 -18.653 1.00 92.56 301 ASN A N 1
ATOM 2319 C CA . ASN A 1 301 ? 17.715 6.936 -19.042 1.00 92.56 301 ASN A CA 1
ATOM 2320 C C . ASN A 1 301 ? 18.518 5.637 -18.785 1.00 92.56 301 ASN A C 1
ATOM 2322 O O . ASN A 1 301 ? 19.696 5.573 -19.158 1.00 92.56 301 ASN A O 1
ATOM 2326 N N . LYS A 1 302 ? 17.917 4.614 -18.159 1.00 95.25 302 LYS A N 1
ATOM 2327 C CA . LYS A 1 302 ? 18.457 3.250 -18.040 1.00 95.25 302 LYS A CA 1
ATOM 2328 C C . LYS A 1 302 ? 17.545 2.257 -18.769 1.00 95.25 302 LYS A C 1
ATOM 2330 O O . LYS A 1 302 ? 17.431 2.358 -19.983 1.00 95.25 302 LYS A O 1
ATOM 2335 N N . GLY A 1 303 ? 16.996 1.270 -18.061 1.00 94.81 303 GLY A N 1
ATOM 2336 C CA . GLY A 1 303 ? 16.104 0.227 -18.561 1.00 94.81 303 GLY A CA 1
ATOM 2337 C C . GLY A 1 303 ? 14.765 0.269 -17.829 1.00 94.81 303 GLY A C 1
ATOM 2338 O O . GLY A 1 303 ? 14.469 1.232 -17.135 1.00 94.81 303 GLY A O 1
ATOM 2339 N N . LEU A 1 304 ? 13.963 -0.786 -17.953 1.00 96.19 304 LEU A N 1
ATOM 2340 C CA . LEU A 1 304 ? 12.694 -0.941 -17.235 1.00 96.19 304 LEU A CA 1
ATOM 2341 C C . LEU A 1 304 ? 12.880 -1.554 -15.845 1.00 96.19 304 LEU A C 1
ATOM 2343 O O . LEU A 1 304 ? 12.192 -1.158 -14.904 1.00 96.19 304 LEU A O 1
ATOM 2347 N N . ILE A 1 305 ? 13.799 -2.519 -15.719 1.00 95.81 305 ILE A N 1
ATOM 2348 C CA . ILE A 1 305 ? 14.061 -3.241 -14.466 1.00 95.81 305 ILE A CA 1
ATOM 2349 C C . ILE A 1 305 ? 15.563 -3.381 -14.236 1.00 95.81 305 ILE A C 1
ATOM 2351 O O . ILE A 1 305 ? 16.308 -3.761 -15.145 1.00 95.81 305 ILE A O 1
ATOM 2355 N N . TYR A 1 306 ? 15.985 -3.115 -13.003 1.00 95.06 306 TYR A N 1
ATOM 2356 C CA . TYR A 1 306 ? 17.295 -3.500 -12.495 1.00 95.06 306 TYR A CA 1
ATOM 2357 C C . TYR A 1 306 ? 17.164 -4.817 -11.740 1.00 95.06 306 TYR A C 1
ATOM 2359 O O . TYR A 1 306 ? 16.389 -4.908 -10.791 1.00 95.06 306 TYR A O 1
ATOM 2367 N N . ASN A 1 307 ? 17.921 -5.830 -12.146 1.00 91.69 307 ASN A N 1
ATOM 2368 C CA . ASN A 1 307 ? 17.905 -7.144 -11.528 1.00 91.69 307 ASN A CA 1
ATOM 2369 C C . ASN A 1 307 ? 19.292 -7.536 -11.002 1.00 91.69 307 ASN A C 1
ATOM 2371 O O . ASN A 1 307 ? 20.229 -7.735 -11.775 1.00 91.69 307 ASN A O 1
ATOM 2375 N N . ASN A 1 308 ? 19.398 -7.709 -9.686 1.00 90.56 308 ASN A N 1
ATOM 2376 C CA . ASN A 1 308 ? 20.513 -8.397 -9.029 1.00 90.56 308 ASN A CA 1
ATOM 2377 C C . ASN A 1 308 ? 20.077 -9.710 -8.344 1.00 90.56 308 ASN A C 1
ATOM 2379 O O . ASN A 1 308 ? 20.864 -10.330 -7.636 1.00 90.56 308 ASN A O 1
ATOM 2383 N N . GLY A 1 309 ? 18.832 -10.142 -8.564 1.00 88.00 309 GLY A N 1
ATOM 2384 C CA . GLY A 1 309 ? 18.265 -11.384 -8.046 1.00 88.00 309 GLY A CA 1
ATOM 2385 C C . GLY A 1 309 ? 17.638 -12.216 -9.167 1.00 88.00 309 GLY A C 1
ATOM 2386 O O . GLY A 1 309 ? 18.298 -12.511 -10.171 1.00 88.00 309 GLY A O 1
ATOM 2387 N N . ARG A 1 310 ? 16.365 -12.599 -9.007 1.00 90.44 3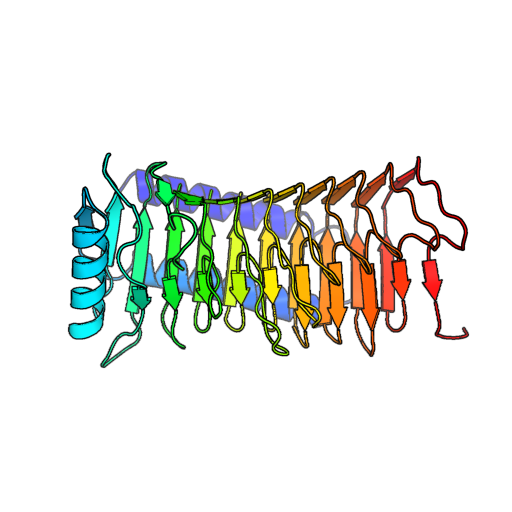10 ARG A N 1
ATOM 2388 C CA . ARG A 1 310 ? 15.610 -13.393 -9.993 1.00 90.44 310 ARG A CA 1
ATOM 2389 C C . ARG A 1 310 ? 14.464 -12.583 -10.585 1.00 90.44 310 ARG A C 1
ATOM 2391 O O . ARG A 1 310 ? 13.684 -11.982 -9.852 1.00 90.44 310 ARG A O 1
ATOM 2398 N N . ILE A 1 311 ? 14.298 -12.675 -11.899 1.00 92.69 311 ILE A N 1
ATOM 2399 C CA . ILE A 1 311 ? 13.099 -12.194 -12.576 1.00 92.69 311 ILE A CA 1
ATOM 2400 C C . ILE A 1 311 ? 12.523 -13.268 -13.495 1.00 92.69 311 ILE A C 1
ATOM 2402 O O . ILE A 1 311 ? 13.263 -13.916 -14.235 1.00 92.69 311 ILE A O 1
ATOM 2406 N N . ILE A 1 312 ? 11.204 -13.440 -13.451 1.00 93.69 312 ILE A N 1
ATOM 2407 C CA . ILE A 1 312 ? 10.440 -14.245 -14.407 1.00 93.69 312 ILE A CA 1
ATOM 2408 C C . ILE A 1 312 ? 9.431 -13.321 -15.076 1.00 93.69 312 ILE A C 1
ATOM 2410 O O . ILE A 1 312 ? 8.732 -12.573 -14.405 1.00 93.69 312 ILE A O 1
ATOM 2414 N N . ILE A 1 313 ? 9.342 -13.372 -16.403 1.00 94.69 313 ILE A N 1
ATOM 2415 C CA . ILE A 1 313 ? 8.325 -12.643 -17.163 1.00 94.69 313 ILE A CA 1
ATOM 2416 C C . ILE A 1 313 ? 7.629 -13.645 -18.068 1.00 94.69 313 ILE A C 1
ATOM 2418 O O . ILE A 1 313 ? 8.267 -14.261 -18.922 1.00 94.69 313 ILE A O 1
ATOM 2422 N N . LYS A 1 314 ? 6.322 -13.821 -17.881 1.00 96.06 314 LYS A N 1
ATOM 2423 C CA . LYS A 1 314 ? 5.517 -14.779 -18.642 1.00 96.06 314 LYS A CA 1
ATOM 2424 C C . LYS A 1 314 ? 4.259 -14.100 -19.155 1.00 96.06 314 LYS A C 1
ATOM 2426 O O . LYS A 1 314 ? 3.624 -13.336 -18.429 1.00 96.06 314 LYS A O 1
ATOM 2431 N N . ASN A 1 315 ? 3.913 -14.379 -20.412 1.00 96.94 315 ASN A N 1
ATOM 2432 C CA . ASN A 1 315 ? 2.684 -13.908 -21.061 1.00 96.94 315 ASN A CA 1
ATOM 2433 C C . ASN A 1 315 ? 2.444 -12.388 -20.945 1.00 96.94 315 ASN A C 1
ATOM 2435 O O . ASN A 1 315 ? 1.305 -11.937 -20.961 1.00 96.94 315 ASN A O 1
ATOM 2439 N N . SER A 1 316 ? 3.509 -11.600 -20.791 1.00 97.19 316 SER A N 1
ATOM 2440 C CA . SER A 1 316 ? 3.420 -10.159 -20.553 1.00 97.19 316 SER A CA 1
ATOM 2441 C C . SER A 1 316 ? 3.767 -9.386 -21.824 1.00 97.19 316 SER A C 1
ATOM 2443 O O . SER A 1 316 ? 4.647 -9.799 -22.581 1.00 97.19 316 SER A O 1
ATOM 2445 N N . SER A 1 317 ? 3.095 -8.259 -22.056 1.00 97.94 317 SER A N 1
ATOM 2446 C CA . SER A 1 317 ? 3.334 -7.384 -23.206 1.00 97.94 317 SER A CA 1
ATOM 2447 C C . SER A 1 317 ? 4.151 -6.162 -22.805 1.00 97.94 317 SER A C 1
ATOM 2449 O O . SER A 1 317 ? 3.819 -5.473 -21.841 1.00 97.94 317 SER A O 1
ATOM 2451 N N . ILE A 1 318 ? 5.189 -5.863 -23.583 1.00 97.50 318 ILE A N 1
ATOM 2452 C CA . ILE A 1 318 ? 6.071 -4.714 -23.371 1.00 97.50 318 ILE A CA 1
ATOM 2453 C C . ILE A 1 318 ? 6.112 -3.927 -24.672 1.00 97.50 318 ILE A C 1
ATOM 2455 O O . ILE A 1 318 ? 6.653 -4.403 -25.668 1.00 97.50 318 ILE A O 1
ATOM 2459 N N . SER A 1 319 ? 5.526 -2.736 -24.673 1.00 96.88 319 SER A N 1
ATOM 2460 C CA . SER A 1 319 ? 5.386 -1.910 -25.875 1.00 96.88 319 SER A CA 1
ATOM 2461 C C . SER A 1 319 ? 5.522 -0.432 -25.543 1.00 96.88 319 SER A C 1
ATOM 2463 O O . SER A 1 319 ? 5.323 -0.026 -24.406 1.00 96.88 319 SER A O 1
ATOM 2465 N N . GLU A 1 320 ? 5.884 0.380 -26.536 1.00 96.44 320 GLU A N 1
ATOM 2466 C CA . GLU A 1 320 ? 5.866 1.849 -26.411 1.00 96.44 320 GLU A CA 1
ATOM 2467 C C . GLU A 1 320 ? 6.753 2.395 -25.272 1.00 96.44 320 GLU A C 1
ATOM 2469 O O . GLU A 1 320 ? 6.497 3.455 -24.717 1.00 96.44 320 GLU A O 1
ATOM 2474 N N . ASN A 1 321 ? 7.823 1.677 -24.914 1.00 96.12 321 ASN A N 1
ATOM 2475 C CA . ASN A 1 321 ? 8.791 2.130 -23.915 1.00 96.12 321 ASN A CA 1
ATOM 2476 C C . ASN A 1 321 ? 10.031 2.710 -24.603 1.00 96.12 321 ASN A C 1
ATOM 2478 O O . ASN A 1 321 ? 10.571 2.099 -25.527 1.00 96.12 321 ASN A O 1
ATOM 2482 N N . ASN A 1 322 ? 10.505 3.858 -24.122 1.00 95.81 322 ASN A N 1
ATOM 2483 C CA . ASN A 1 322 ? 11.714 4.516 -24.602 1.00 95.81 322 ASN A CA 1
ATOM 2484 C C . ASN A 1 322 ? 12.807 4.447 -23.527 1.00 95.81 322 ASN A C 1
ATOM 2486 O O . ASN A 1 322 ? 12.727 5.121 -22.500 1.00 95.81 322 ASN A O 1
ATOM 2490 N N . VAL A 1 323 ? 13.815 3.605 -23.750 1.00 94.38 323 VAL A N 1
ATOM 2491 C CA . VAL A 1 323 ? 14.897 3.356 -22.791 1.00 94.38 323 VAL A CA 1
ATOM 2492 C C . VAL A 1 323 ? 16.267 3.528 -23.445 1.00 94.38 323 VAL A C 1
ATOM 2494 O O . VAL A 1 323 ? 16.467 3.137 -24.593 1.00 94.38 323 VAL A O 1
ATOM 2497 N N . ASN A 1 324 ? 17.233 4.084 -22.707 1.00 93.12 324 ASN A N 1
ATOM 2498 C CA . ASN A 1 324 ? 18.594 4.323 -23.218 1.00 93.12 324 ASN A CA 1
ATOM 2499 C C . ASN A 1 324 ? 19.562 3.143 -22.993 1.00 93.12 324 ASN A C 1
ATOM 2501 O O . ASN A 1 324 ? 20.719 3.197 -23.415 1.00 93.12 324 ASN A O 1
ATOM 2505 N N . ARG A 1 325 ? 19.132 2.094 -22.283 1.00 90.69 325 ARG A N 1
ATOM 2506 C CA . ARG A 1 325 ? 19.886 0.852 -22.040 1.00 90.69 325 ARG A CA 1
ATOM 2507 C C . ARG A 1 325 ? 18.993 -0.366 -22.285 1.00 90.69 325 ARG A C 1
ATOM 2509 O O . ARG A 1 325 ? 17.832 -0.234 -22.656 1.00 90.69 325 ARG A O 1
ATOM 2516 N N . SER A 1 326 ? 19.536 -1.564 -22.066 1.00 89.00 326 SER A N 1
ATOM 2517 C CA . SER A 1 326 ? 18.769 -2.813 -22.094 1.00 89.00 326 SER A CA 1
ATOM 2518 C C . SER A 1 326 ? 17.494 -2.705 -21.256 1.00 89.00 326 SER A C 1
ATOM 2520 O O . SER A 1 326 ? 17.542 -2.204 -20.132 1.00 89.00 326 SER A O 1
ATOM 2522 N N . LEU A 1 327 ? 16.378 -3.231 -21.777 1.00 88.00 327 LEU A N 1
ATOM 2523 C CA . LEU A 1 327 ? 15.086 -3.268 -21.073 1.00 88.00 327 LEU A CA 1
ATOM 2524 C C . LEU A 1 327 ? 15.227 -3.866 -19.668 1.00 88.00 327 LEU A C 1
ATOM 2526 O O . LEU A 1 327 ? 14.653 -3.353 -18.713 1.00 88.00 327 LEU A O 1
ATOM 2530 N N . PHE A 1 328 ? 16.046 -4.908 -19.539 1.00 88.62 328 PHE A N 1
ATOM 2531 C CA . PHE A 1 328 ? 16.360 -5.547 -18.270 1.00 88.62 328 PHE A CA 1
ATOM 2532 C C . PHE A 1 328 ? 17.864 -5.522 -18.066 1.00 88.62 328 PHE A C 1
ATOM 2534 O O . PHE A 1 328 ? 18.619 -6.115 -18.840 1.00 88.62 328 PHE A O 1
ATOM 2541 N N . TYR A 1 329 ? 18.300 -4.807 -17.038 1.00 86.06 329 TYR A N 1
ATOM 2542 C CA . TYR A 1 329 ? 19.697 -4.778 -16.652 1.00 86.06 329 TYR A CA 1
ATOM 2543 C C . TYR A 1 329 ? 19.936 -5.879 -15.621 1.00 86.06 329 TYR A C 1
ATOM 2545 O O . TYR A 1 329 ? 19.353 -5.835 -14.541 1.00 86.06 329 TYR A O 1
ATOM 2553 N N . ASN A 1 330 ? 20.769 -6.865 -15.952 1.00 78.50 330 ASN A N 1
ATOM 2554 C CA . ASN A 1 330 ? 21.108 -7.965 -15.054 1.00 78.50 330 ASN A CA 1
ATOM 2555 C C . ASN A 1 330 ? 22.596 -7.898 -14.697 1.00 78.50 330 ASN A C 1
ATOM 2557 O O . ASN A 1 330 ? 23.439 -7.907 -15.592 1.00 78.50 330 ASN A O 1
ATOM 2561 N N . ASN A 1 331 ? 22.911 -7.811 -13.403 1.00 65.50 331 ASN A N 1
ATOM 2562 C CA . ASN A 1 331 ? 24.297 -7.825 -12.915 1.00 65.50 331 ASN A CA 1
ATOM 2563 C C . ASN A 1 331 ? 24.821 -9.241 -12.639 1.00 65.50 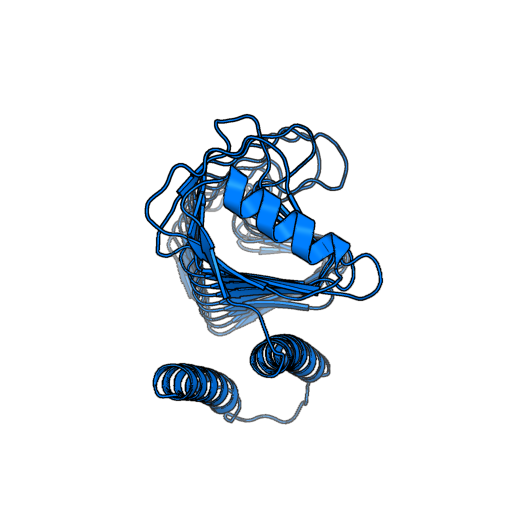331 ASN A C 1
ATOM 2565 O O . ASN A 1 331 ? 26.026 -9.417 -12.457 1.00 65.50 331 ASN A O 1
ATOM 2569 N N . ASN A 1 332 ? 23.945 -10.249 -12.649 1.00 53.41 332 ASN A N 1
ATOM 2570 C CA . ASN A 1 332 ? 24.365 -11.640 -12.625 1.00 53.41 332 ASN A CA 1
ATOM 2571 C C . ASN A 1 332 ? 24.761 -12.036 -14.051 1.00 53.41 332 ASN A C 1
ATOM 2573 O O . ASN A 1 332 ? 23.905 -12.229 -14.917 1.00 53.41 332 ASN A O 1
ATOM 2577 N N . LEU A 1 333 ? 26.076 -12.081 -14.289 1.00 40.66 333 LEU A N 1
ATOM 2578 C CA . LEU A 1 333 ? 26.677 -12.774 -15.427 1.00 40.66 333 LEU A CA 1
ATOM 2579 C C . LEU A 1 333 ? 26.052 -14.175 -15.499 1.00 40.66 333 LEU A C 1
ATOM 2581 O O . LEU A 1 333 ? 26.105 -14.910 -14.512 1.00 40.66 333 LEU A O 1
ATOM 2585 N N . LEU A 1 334 ? 25.408 -14.481 -16.628 1.00 32.88 334 LEU A N 1
ATOM 2586 C CA . LEU A 1 334 ? 24.968 -15.837 -16.966 1.00 32.88 334 LEU A CA 1
ATOM 2587 C C . LEU A 1 334 ? 26.142 -16.817 -16.919 1.00 32.88 334 LEU A C 1
ATOM 2589 O O . LEU A 1 334 ? 27.232 -16.434 -17.410 1.00 32.88 334 LEU A O 1
#

pLDDT: mean 84.75, std 19.66, range [27.41, 98.88]

Secondary structure (DSSP, 8-state):
-HHHHHHHHHHHHHHHHHHHTT-S------HHHHHHHHHHHHHHHHHHHHHTS--EEEEEEEHHHHHHHHHHHHHHT--EEEEEEEEEEE-SS-EEE--SSS--EEEEE-TT-EEE-TTT---EEE-TT-EEEEEEEEEE--EESS--SEEESSEEEEEEEEEES-EE---SSSEESSEEESSEEEEES-EEES-EE--SSSEESSEEESS-EEEES-EEES-EESSEEEEEEES-S-EEEES-EEES-EESSEEEEEES-EEEEES-EEES-BSSSSSEEEETT-EEEEES-EEES-EESS-SEEESSEEEEES-EEES-EESS-SEEE-S--

Foldseek 3Di:
DVVVVVVVVVVVVVVVVVVVVPPPDDDDPPVQVVVVVVLVVVVVVVVVVVVPDPAAEEEDAELVVVQVVQVVCQAQVEEHEYEYDPHYQEDPDEHERHNPPAAYEYEYEAVQEEREPCLEAAYYEYAAQHEYEYENYEYENHEDLPDAVYEYPYEYEYYQYEYEHFEYAHADAQDEQHYGDPYRYEAYLYEYYHFEYNYPYDYERAYEYEEEYEHYNYEYYQAEYAAASHYEYAPYAYYEAENYEYYQREYQHENYEFHNYAYEHELYEYEAAYHQQHHYEYDDQGEYEAYLYEYEQYEHQAANYEDAHYYHYYNYHYDHYHYNYYNYHYPPDD

Radius of gyration: 19.81 Å; chains: 1; bounding box: 56×50×54 Å

Sequence (334 aa):
MKNKKLILTMLMIITIIITTSTISAHDDTNTHEVELEKSVQKSIDVQEKSLKQDDETVDVTSYEELYNTISTANAQSKNKTINLHDGNYNITQDIDIKGVRKAITITINGNNNIINGNNQKSFISIQKSNTLIVNNLTITNTQSNRANAIRNLGNCILNNITIKDTYSMYNNSSSGGAIYNTGLMNIDNCKFINNTLDAITFGGAAIYNSNNLTITDSTFENNTSSDGSAIYCLNSKNTLIQNCLFKNNTANSSTIYNLNSNISVENSIFESNNGEYPIGYLLEKGQMDLLNCQITNHSSNKGLIYNNGRIIIKNSSISENNVNRSLFYNNNLL